Protein AF-0000000084649121 (afdb_homodimer)

Organism: NCBI:txid1178482

Secondary structure (DSSP, 8-state):
--HHHHHHHHHHHHHHHHHTGGGSTT--HHHHHHHHTT-HHHHHHHHHHHHTT--EEEEEE-TTT--EEEEE--SSS-GGG-S-BS-HHHHHH--SS--S-BHHHHHHHHT-EEPPHHHHHHHGGGS---SS-EEEE---HHHHTTTEEEEEEEETTEEEEEEEETT---TTEEE-EEEE-/--HHHHHHHHHHHHHHHHHTGGGSTT--HHHHHHHHTT-HHHHHHHHHHHHTT--EEEEEE-TTT--EEEEE--SSS-GGG-S-BS-HHHHHH--SS--S-BHHHHHHHHT-EEPPHHHHHHHGGGS---SS-EEEE---HHHHTTTEEEEEEEETTEEEEEEEETT---TTEEE-EEEE-

Foldseek 3Di:
DDPVLLVVLLVLQQVLAVVQCVLPVPDDSVVVVVVCPPVPLLSQLSSVCVVQQQSWYFRDADPVVRWTKTKRLHQAARQSFAFAFAADVLQVPDDPPGGPYHQVVVCVVSPWAFAAPVRVVSSCVSHAHAQPAKEWHDADPVQVVVQKTWIWHAYPNDIDIDIDRSNDGDSRYGTMTIDID/DDPVLLVVLLVLQQVLAVVQCVLPVPDDSVVVVVVCPPVVLLSQLSSVCVVQQQSWYFRDADPVVRWTKTKRLHQAARQSFAFAFAADVLQVPDDPPGGPYHQVVVCVVSPWAFAAPVRVVSSCVSHAHAAPAKEWHDADPVQVVVQKTWIWHAYPNDIDIDIDGSNDGDSRYGTMTIDID

Structure (mmCIF, N/CA/C/O backbone):
data_AF-0000000084649121-model_v1
#
loop_
_entity.id
_entity.type
_entity.pdbx_description
1 polymer 'DUF4256 domain-containing protein'
#
loop_
_atom_site.group_PDB
_atom_site.id
_atom_site.type_symbol
_atom_site.label_atom_id
_atom_site.label_alt_id
_atom_site.label_comp_id
_atom_site.label_asym_id
_atom_site.label_entity_id
_atom_site.label_seq_id
_atom_site.pdbx_PDB_ins_code
_atom_site.Cartn_x
_atom_site.Cartn_y
_atom_site.Cartn_z
_atom_site.occupancy
_atom_site.B_iso_or_equiv
_atom_site.auth_seq_id
_atom_site.auth_comp_id
_atom_site.auth_asym_id
_atom_site.auth_atom_id
_atom_site.pdbx_PDB_model_num
ATOM 1 N N . MET A 1 1 ? -3.715 -34.906 -19.984 1 87.06 1 MET A N 1
ATOM 2 C CA . MET A 1 1 ? -2.355 -34.656 -20.438 1 87.06 1 MET A CA 1
ATOM 3 C C . MET A 1 1 ? -1.749 -35.875 -21.094 1 87.06 1 MET A C 1
ATOM 5 O O . MET A 1 1 ? -1.878 -37 -20.562 1 87.06 1 MET A O 1
ATOM 9 N N . LYS A 1 2 ? -1.14 -35.656 -22.312 1 90.25 2 LYS A N 1
ATOM 10 C CA . LYS A 1 2 ? -0.493 -36.75 -23.016 1 90.25 2 LYS A CA 1
ATOM 11 C C . LYS A 1 2 ? 0.786 -37.188 -22.297 1 90.25 2 LYS A C 1
ATOM 13 O O . LYS A 1 2 ? 1.437 -36.375 -21.641 1 90.25 2 LYS A O 1
ATOM 18 N N . PRO A 1 3 ? 1.031 -38.438 -22.422 1 90.44 3 PRO A N 1
ATOM 19 C CA . PRO A 1 3 ? 2.242 -38.938 -21.766 1 90.44 3 PRO A CA 1
ATOM 20 C C . PRO A 1 3 ? 3.488 -38.156 -22.125 1 90.44 3 PRO A C 1
ATOM 22 O O . PRO A 1 3 ? 4.336 -37.875 -21.266 1 90.44 3 PRO A O 1
ATOM 25 N N . GLN A 1 4 ? 3.613 -37.781 -23.359 1 92.81 4 GLN A N 1
ATOM 26 C CA . GLN A 1 4 ? 4.773 -37 -23.781 1 92.81 4 GLN A CA 1
ATOM 27 C C . GLN A 1 4 ? 4.809 -35.625 -23.094 1 92.81 4 GLN A C 1
ATOM 29 O O . GLN A 1 4 ? 5.875 -35.156 -22.719 1 92.81 4 GLN A O 1
ATOM 34 N N . GLN A 1 5 ? 3.652 -35.031 -22.953 1 93.81 5 GLN A N 1
ATOM 35 C CA . GLN A 1 5 ? 3.551 -33.75 -22.266 1 93.81 5 GLN A CA 1
ATOM 36 C C . GLN A 1 5 ? 3.951 -33.875 -20.812 1 93.81 5 GLN A C 1
ATOM 38 O O . GLN A 1 5 ? 4.617 -33 -20.25 1 93.81 5 GLN A O 1
ATOM 43 N N . GLN A 1 6 ? 3.492 -34.875 -20.25 1 94.94 6 GLN A N 1
ATOM 44 C CA . GLN A 1 6 ? 3.834 -35.125 -18.844 1 94.94 6 GLN A CA 1
ATOM 45 C C . GLN A 1 6 ? 5.344 -35.281 -18.672 1 94.94 6 GLN A C 1
ATOM 47 O O . GLN A 1 6 ? 5.914 -34.719 -17.734 1 94.94 6 GLN A O 1
ATOM 52 N N . LYS A 1 7 ? 5.93 -36.094 -19.547 1 94.81 7 LYS A N 1
ATOM 53 C CA . LYS A 1 7 ? 7.379 -36.281 -19.484 1 94.81 7 LYS A CA 1
ATOM 54 C C . LYS A 1 7 ? 8.117 -34.969 -19.672 1 94.81 7 LYS A C 1
ATOM 56 O O . LYS A 1 7 ? 9.062 -34.688 -18.938 1 94.81 7 LYS A O 1
ATOM 61 N N . GLU A 1 8 ? 7.707 -34.188 -20.594 1 97 8 GLU A N 1
ATOM 62 C CA . GLU A 1 8 ? 8.328 -32.875 -20.844 1 97 8 GLU A CA 1
ATOM 63 C C . GLU A 1 8 ? 8.156 -31.938 -19.656 1 97 8 GLU A C 1
ATOM 65 O O . GLU A 1 8 ? 9.07 -31.203 -19.297 1 97 8 GLU A O 1
ATOM 70 N N . LEU A 1 9 ? 6.945 -31.953 -19.094 1 97.75 9 LEU A N 1
ATOM 71 C CA . LEU A 1 9 ? 6.68 -31.141 -17.906 1 97.75 9 LEU A CA 1
ATOM 72 C C . LEU A 1 9 ? 7.617 -31.516 -16.766 1 97.75 9 LEU A C 1
ATOM 74 O O . LEU A 1 9 ? 8.234 -30.656 -16.156 1 97.75 9 LEU A O 1
ATOM 78 N N . LEU A 1 10 ? 7.703 -32.812 -16.469 1 97.69 10 LEU A N 1
ATOM 79 C CA . LEU A 1 10 ? 8.539 -33.281 -15.367 1 97.69 10 LEU A CA 1
ATOM 80 C C . LEU A 1 10 ? 10 -32.906 -15.594 1 97.69 10 LEU A C 1
ATOM 82 O O . LEU A 1 10 ? 10.703 -32.531 -14.656 1 97.69 10 LEU A O 1
ATOM 86 N N . GLN A 1 11 ? 10.445 -32.969 -16.844 1 98.06 11 GLN A N 1
ATOM 87 C CA . GLN A 1 11 ? 11.812 -32.562 -17.172 1 98.06 11 GLN A CA 1
ATOM 88 C C . GLN A 1 11 ? 12.023 -31.078 -16.906 1 98.06 11 GLN A C 1
ATOM 90 O O . GLN A 1 11 ? 13.031 -30.688 -16.328 1 98.06 11 GLN A O 1
ATOM 95 N N . THR A 1 12 ? 11.055 -30.312 -17.344 1 98.5 12 THR A N 1
ATOM 96 C CA . THR A 1 12 ? 11.125 -28.859 -17.125 1 98.5 12 THR A CA 1
ATOM 97 C C . THR A 1 12 ? 11.156 -28.547 -15.641 1 98.5 12 THR A C 1
ATOM 99 O O . THR A 1 12 ? 11.969 -27.734 -15.195 1 98.5 12 THR A O 1
ATOM 102 N N . LEU A 1 13 ? 10.258 -29.188 -14.883 1 98.62 13 LEU A N 1
ATOM 103 C CA . LEU A 1 13 ? 10.203 -28.953 -13.445 1 98.62 13 LEU A CA 1
ATOM 104 C C . LEU A 1 13 ? 11.508 -29.375 -12.773 1 98.62 13 LEU A C 1
ATOM 106 O O . LEU A 1 13 ? 12 -28.672 -11.891 1 98.62 13 LEU A O 1
ATOM 110 N N . GLN A 1 14 ? 12.047 -30.469 -13.219 1 98.69 14 GLN A N 1
ATOM 111 C CA . GLN A 1 14 ? 13.305 -30.953 -12.656 1 98.69 14 GLN A CA 1
ATOM 112 C C . GLN A 1 14 ? 14.445 -29.984 -12.93 1 98.69 14 GLN A C 1
ATOM 114 O O . GLN A 1 14 ? 15.219 -29.656 -12.023 1 98.69 14 GLN A O 1
ATOM 119 N N . GLU A 1 15 ? 14.578 -29.547 -14.148 1 98.69 15 GLU A N 1
ATOM 120 C CA . GLU A 1 15 ? 15.641 -28.609 -14.5 1 98.69 15 GLU A CA 1
ATOM 121 C C . GLU A 1 15 ? 15.531 -27.312 -13.688 1 98.69 15 GLU A C 1
ATOM 123 O O . GLU A 1 15 ? 16.547 -26.797 -13.203 1 98.69 15 GLU A O 1
ATOM 128 N N . ARG A 1 16 ? 14.336 -26.828 -13.562 1 98.75 16 ARG A N 1
ATOM 129 C CA . ARG A 1 16 ? 14.109 -25.625 -12.781 1 98.75 16 ARG A CA 1
ATOM 130 C C . ARG A 1 16 ? 14.43 -25.859 -11.305 1 98.75 16 ARG A C 1
ATOM 132 O O . ARG A 1 16 ? 15.094 -25.031 -10.672 1 98.75 16 ARG A O 1
ATOM 139 N N . PHE A 1 17 ? 14 -26.969 -10.773 1 98.62 17 PHE A N 1
ATOM 140 C CA . PHE A 1 17 ? 14.273 -27.359 -9.398 1 98.62 17 PHE A CA 1
ATOM 141 C C . PHE A 1 17 ? 15.773 -27.391 -9.125 1 98.62 17 PHE A C 1
ATOM 143 O O . PHE A 1 17 ? 16.25 -26.797 -8.156 1 98.62 17 PHE A O 1
ATOM 150 N N . GLU A 1 18 ? 16.453 -27.984 -10.023 1 98.31 18 GLU A N 1
ATOM 151 C CA . GLU A 1 18 ? 17.891 -28.172 -9.836 1 98.31 18 GLU A CA 1
ATOM 152 C C . GLU A 1 18 ? 18.656 -26.875 -10.055 1 98.31 18 GLU A C 1
ATOM 154 O O . GLU A 1 18 ? 19.75 -26.688 -9.5 1 98.31 18 GLU A O 1
ATOM 159 N N . SER A 1 19 ? 18.125 -25.938 -10.797 1 98 19 SER A N 1
ATOM 160 C CA . SER A 1 19 ? 18.781 -24.672 -11.07 1 98 19 SER A CA 1
ATOM 161 C C . SER A 1 19 ? 18.5 -23.656 -9.961 1 98 19 SER A C 1
ATOM 163 O O . SER A 1 19 ? 19.094 -22.578 -9.938 1 98 19 SER A O 1
ATOM 165 N N . ASN A 1 20 ? 17.547 -23.984 -9.07 1 98.06 20 ASN A N 1
ATOM 166 C CA . ASN A 1 20 ? 17.141 -23.047 -8.031 1 98.06 20 ASN A CA 1
ATOM 167 C C . ASN A 1 20 ? 17.172 -23.688 -6.648 1 98.06 20 ASN A C 1
ATOM 169 O O . ASN A 1 20 ? 16.203 -23.562 -5.883 1 98.06 20 ASN A O 1
ATOM 173 N N . MET A 1 21 ? 18.312 -24.359 -6.363 1 97.38 21 MET A N 1
ATOM 174 C CA . MET A 1 21 ? 18.422 -25.109 -5.113 1 97.38 21 MET A CA 1
ATOM 175 C C . MET A 1 21 ? 18.406 -24.172 -3.912 1 97.38 21 MET A C 1
ATOM 177 O O . MET A 1 21 ? 18.172 -24.609 -2.781 1 97.38 21 MET A O 1
ATOM 181 N N . ASN A 1 22 ? 18.594 -22.938 -4.078 1 96.38 22 ASN A N 1
ATOM 182 C CA . ASN A 1 22 ? 18.5 -21.953 -3 1 96.38 22 ASN A CA 1
ATOM 183 C C . ASN A 1 22 ? 17.094 -21.906 -2.408 1 96.38 22 ASN A C 1
ATOM 185 O O . ASN A 1 22 ? 16.922 -21.562 -1.238 1 96.38 22 ASN A O 1
ATOM 189 N N . ARG A 1 23 ? 16.047 -22.25 -3.168 1 96.75 23 ARG A N 1
ATOM 190 C CA . ARG A 1 23 ? 14.656 -22.234 -2.709 1 96.75 23 ARG A CA 1
ATOM 191 C C . ARG A 1 23 ? 14.375 -23.438 -1.811 1 96.75 23 ARG A C 1
ATOM 193 O O . ARG A 1 23 ? 13.492 -23.391 -0.952 1 96.75 23 ARG A O 1
ATOM 200 N N . HIS A 1 24 ? 15.125 -24.562 -2.033 1 96.19 24 HIS A N 1
ATOM 201 C CA . HIS A 1 24 ? 14.883 -25.844 -1.374 1 96.19 24 HIS A CA 1
ATOM 202 C C . HIS A 1 24 ? 16.188 -26.609 -1.186 1 96.19 24 HIS A C 1
ATOM 204 O O . HIS A 1 24 ? 16.328 -27.734 -1.695 1 96.19 24 HIS A O 1
ATOM 210 N N . PRO A 1 25 ? 17.062 -26.125 -0.347 1 94.56 25 PRO A N 1
ATOM 211 C CA . PRO A 1 25 ? 18.438 -26.656 -0.276 1 94.56 25 PRO A CA 1
ATOM 212 C C . PRO A 1 25 ? 18.484 -28.094 0.213 1 94.56 25 PRO A C 1
ATOM 214 O O . PRO A 1 25 ? 19.406 -28.844 -0.143 1 94.56 25 PRO A O 1
ATOM 217 N N . ASP A 1 26 ? 17.531 -28.562 0.972 1 93.81 26 ASP A N 1
ATOM 218 C CA . ASP A 1 26 ? 17.641 -29.891 1.576 1 93.81 26 ASP A CA 1
ATOM 219 C C . ASP A 1 26 ? 16.656 -30.859 0.939 1 93.81 26 ASP A C 1
ATOM 221 O O . ASP A 1 26 ? 16.406 -31.938 1.481 1 93.81 26 ASP A O 1
ATOM 225 N N . MET A 1 27 ? 16.188 -30.484 -0.245 1 96.06 27 MET A N 1
ATOM 226 C CA . MET A 1 27 ? 15.18 -31.328 -0.883 1 96.06 27 MET A CA 1
ATOM 227 C C . MET A 1 27 ? 15.766 -32.031 -2.104 1 96.06 27 MET A C 1
ATOM 229 O O . MET A 1 27 ? 16.734 -31.547 -2.705 1 96.06 27 MET A O 1
ATOM 233 N N . SER A 1 28 ? 15.211 -33.156 -2.391 1 96.62 28 SER A N 1
ATOM 234 C CA . SER A 1 28 ? 15.633 -33.875 -3.578 1 96.62 28 SER A CA 1
ATOM 235 C C . SER A 1 28 ? 14.508 -33.969 -4.609 1 96.62 28 SER A C 1
ATOM 237 O O . SER A 1 28 ? 13.344 -34.125 -4.254 1 96.62 28 SER A O 1
ATOM 239 N N . TRP A 1 29 ? 14.922 -33.812 -5.805 1 97.94 29 TRP A N 1
ATOM 240 C CA . TRP A 1 29 ? 13.938 -33.906 -6.879 1 97.94 29 TRP A CA 1
ATOM 241 C C . TRP A 1 29 ? 13.266 -35.281 -6.902 1 97.94 29 TRP A C 1
ATOM 243 O O . TRP A 1 29 ? 12.078 -35.375 -7.195 1 97.94 29 TRP A O 1
ATOM 253 N N . GLU A 1 30 ? 14.008 -36.281 -6.617 1 97.69 30 GLU A N 1
ATOM 254 C CA . GLU A 1 30 ? 13.453 -37.625 -6.621 1 97.69 30 GLU A CA 1
ATOM 255 C C . GLU A 1 30 ? 12.25 -37.75 -5.691 1 97.69 30 GLU A C 1
ATOM 257 O O . GLU A 1 30 ? 11.25 -38.375 -6.027 1 97.69 30 GLU A O 1
ATOM 262 N N . ASP A 1 31 ? 12.336 -37.156 -4.531 1 96.56 31 ASP A N 1
ATOM 263 C CA . ASP A 1 31 ? 11.242 -37.156 -3.57 1 96.56 31 ASP A CA 1
ATOM 264 C C . ASP A 1 31 ? 10.047 -36.375 -4.09 1 96.56 31 ASP A C 1
ATOM 266 O O . ASP A 1 31 ? 8.898 -36.781 -3.943 1 96.56 31 ASP A O 1
ATOM 270 N N . VAL A 1 32 ? 10.344 -35.219 -4.715 1 97.75 32 VAL A N 1
ATOM 271 C CA . VAL A 1 32 ? 9.297 -34.375 -5.273 1 97.75 32 VAL A CA 1
ATOM 272 C C . VAL A 1 32 ? 8.578 -35.125 -6.395 1 97.75 32 VAL A C 1
ATOM 274 O O . VAL A 1 32 ? 7.344 -35.188 -6.426 1 97.75 32 VAL A O 1
ATOM 277 N N . GLN A 1 33 ? 9.344 -35.719 -7.277 1 97.31 33 GLN A N 1
ATOM 278 C CA . GLN A 1 33 ? 8.773 -36.438 -8.406 1 97.31 33 GLN A CA 1
ATOM 279 C C . GLN A 1 33 ? 7.93 -37.625 -7.926 1 97.31 33 GLN A C 1
ATOM 281 O O . GLN A 1 33 ? 6.852 -37.875 -8.469 1 97.31 33 GLN A O 1
ATOM 286 N N . SER A 1 34 ? 8.438 -38.344 -6.945 1 95.75 34 SER A N 1
ATOM 287 C CA . SER A 1 34 ? 7.695 -39.469 -6.398 1 95.75 34 SER A CA 1
ATOM 288 C C . SER A 1 34 ? 6.324 -39.062 -5.891 1 95.75 34 SER A C 1
ATOM 290 O O . SER A 1 34 ? 5.34 -39.781 -6.051 1 95.75 34 SER A O 1
ATOM 292 N N . ARG A 1 35 ? 6.293 -37.875 -5.289 1 94.62 35 ARG A N 1
ATOM 293 C CA . ARG A 1 35 ? 5.035 -37.344 -4.762 1 94.62 35 ARG A CA 1
ATOM 294 C C . ARG A 1 35 ? 4.094 -36.938 -5.891 1 94.62 35 ARG A C 1
ATOM 296 O O . ARG A 1 35 ? 2.873 -37 -5.742 1 94.62 35 ARG A O 1
ATOM 303 N N . LEU A 1 36 ? 4.664 -36.562 -7.039 1 96 36 LEU A N 1
ATOM 304 C CA . LEU A 1 36 ? 3.875 -36.125 -8.18 1 96 36 LEU A CA 1
ATOM 305 C C . LEU A 1 36 ? 3.318 -37.312 -8.969 1 96 36 LEU A C 1
ATOM 307 O O . LEU A 1 36 ? 2.275 -37.188 -9.609 1 96 36 LEU A O 1
ATOM 311 N N . GLU A 1 37 ? 4.074 -38.344 -8.883 1 89.31 37 GLU A N 1
ATOM 312 C CA . GLU A 1 37 ? 3.693 -39.5 -9.664 1 89.31 37 GLU A CA 1
ATOM 313 C C . GLU A 1 37 ? 2.299 -40 -9.289 1 89.31 37 GLU A C 1
ATOM 315 O O . GLU A 1 37 ? 1.999 -40.156 -8.102 1 89.31 37 GLU A O 1
ATOM 320 N N . GLY A 1 38 ? 1.46 -40.156 -10.242 1 88.5 38 GLY A N 1
ATOM 321 C CA . GLY A 1 38 ? 0.119 -40.688 -10.031 1 88.5 38 GLY A CA 1
ATOM 322 C C . GLY A 1 38 ? -0.885 -39.594 -9.648 1 88.5 38 GLY A C 1
ATOM 323 O O . GLY A 1 38 ? -2.084 -39.875 -9.562 1 88.5 38 GLY A O 1
ATOM 324 N N . LYS A 1 39 ? -0.451 -38.438 -9.398 1 94.81 39 LYS A N 1
ATOM 325 C CA . LYS A 1 39 ? -1.354 -37.344 -9.078 1 94.81 39 LYS A CA 1
ATOM 326 C C . LYS A 1 39 ? -1.714 -36.531 -10.32 1 94.81 39 LYS A C 1
ATOM 328 O O . LYS A 1 39 ? -1.246 -35.406 -10.492 1 94.81 39 LYS A O 1
ATOM 333 N N . THR A 1 40 ? -2.568 -37.062 -11.023 1 95 40 THR A N 1
ATOM 334 C CA . THR A 1 40 ? -2.908 -36.562 -12.344 1 95 40 THR A CA 1
ATOM 335 C C . THR A 1 40 ? -3.4 -35.125 -12.25 1 95 40 THR A C 1
ATOM 337 O O . THR A 1 40 ? -3.014 -34.25 -13.055 1 95 40 THR A O 1
ATOM 340 N N . ALA A 1 41 ? -4.262 -34.844 -11.273 1 96.81 41 ALA A N 1
ATOM 341 C CA . ALA A 1 41 ? -4.812 -33.5 -11.117 1 96.81 41 ALA A CA 1
ATOM 342 C C . ALA A 1 41 ? -3.717 -32.5 -10.797 1 96.81 41 ALA A C 1
ATOM 344 O O . ALA A 1 41 ? -3.742 -31.375 -11.297 1 96.81 41 ALA A O 1
ATOM 345 N N . LYS A 1 42 ? -2.787 -32.906 -10 1 97.94 42 LYS A N 1
ATOM 346 C CA . LYS A 1 42 ? -1.673 -32.031 -9.641 1 97.94 42 LYS A CA 1
ATOM 347 C C . LYS A 1 42 ? -0.763 -31.781 -10.836 1 97.94 42 LYS A C 1
ATOM 349 O O . LYS A 1 42 ? -0.297 -30.656 -11.047 1 97.94 42 LYS A O 1
ATOM 354 N N . LEU A 1 43 ? -0.532 -32.781 -11.586 1 97.94 43 LEU A N 1
ATOM 355 C CA . LEU A 1 43 ? 0.293 -32.656 -12.781 1 97.94 43 LEU A CA 1
ATOM 356 C C . LEU A 1 43 ? -0.376 -31.734 -13.797 1 97.94 43 LEU A C 1
ATOM 358 O O . LEU A 1 43 ? 0.292 -30.922 -14.43 1 97.94 43 LEU A O 1
ATOM 362 N N . LYS A 1 44 ? -1.636 -31.875 -13.859 1 97.94 44 LYS A N 1
ATOM 363 C CA . LYS A 1 44 ? -2.379 -31 -14.758 1 97.94 44 LYS A CA 1
ATOM 364 C C . LYS A 1 44 ? -2.27 -29.531 -14.32 1 97.94 44 LYS A C 1
ATOM 366 O O . LYS A 1 44 ? -2.098 -28.641 -15.148 1 97.94 44 LYS A O 1
ATOM 371 N N . ALA A 1 45 ? -2.377 -29.281 -13.07 1 98.62 45 ALA A N 1
ATOM 372 C CA . ALA A 1 45 ? -2.244 -27.938 -12.531 1 98.62 45 ALA A CA 1
ATOM 373 C C . ALA A 1 45 ? -0.857 -27.359 -12.812 1 98.62 45 ALA A C 1
ATOM 375 O O . ALA A 1 45 ? -0.728 -26.234 -13.273 1 98.62 45 ALA A O 1
ATOM 376 N N . LEU A 1 46 ? 0.096 -28.188 -12.578 1 98.81 46 LEU A N 1
ATOM 377 C CA . LEU A 1 46 ? 1.465 -27.75 -12.828 1 98.81 46 LEU A CA 1
ATOM 378 C C . LEU A 1 46 ? 1.681 -27.453 -14.312 1 98.81 46 LEU A C 1
ATOM 380 O O . LEU A 1 46 ? 2.404 -26.516 -14.664 1 98.81 46 LEU A O 1
ATOM 384 N N . TYR A 1 47 ? 1.09 -28.266 -15.117 1 98.38 47 TYR A N 1
ATOM 385 C CA . TYR A 1 47 ? 1.176 -28.047 -16.547 1 98.38 47 TYR A CA 1
ATOM 386 C C . TYR A 1 47 ? 0.579 -26.688 -16.922 1 98.38 47 TYR A C 1
ATOM 388 O O . TYR A 1 47 ? 1.177 -25.922 -17.688 1 98.38 47 TYR A O 1
ATOM 396 N N . GLU A 1 48 ? -0.555 -26.359 -16.375 1 98.5 48 GLU A N 1
ATOM 397 C CA . GLU A 1 48 ? -1.217 -25.094 -16.672 1 98.5 48 GLU A CA 1
ATOM 398 C C . GLU A 1 48 ? -0.427 -23.922 -16.109 1 98.5 48 GLU A C 1
ATOM 400 O O . GLU A 1 48 ? -0.362 -22.859 -16.719 1 98.5 48 GLU A O 1
ATOM 405 N N . MET A 1 49 ? 0.137 -24.094 -14.93 1 98.88 49 MET A N 1
ATOM 406 C CA . MET A 1 49 ? 0.999 -23.047 -14.367 1 98.88 49 MET A CA 1
ATOM 407 C C . MET A 1 49 ? 2.156 -22.734 -15.312 1 98.88 49 MET A C 1
ATOM 409 O O . MET A 1 49 ? 2.469 -21.578 -15.555 1 98.88 49 MET A O 1
ATOM 413 N N . GLU A 1 50 ? 2.73 -23.812 -15.859 1 98.69 50 GLU A N 1
ATOM 414 C CA . GLU A 1 50 ? 3.832 -23.656 -16.797 1 98.69 50 GLU A CA 1
ATOM 415 C C . GLU A 1 50 ? 3.359 -23 -18.094 1 98.69 50 GLU A C 1
ATOM 417 O O . GLU A 1 50 ? 3.99 -22.062 -18.594 1 98.69 50 GLU A O 1
ATOM 422 N N . ARG A 1 51 ? 2.295 -23.453 -18.578 1 97.81 51 ARG A N 1
ATOM 423 C CA . ARG A 1 51 ? 1.762 -22.984 -19.859 1 97.81 51 ARG A CA 1
ATOM 424 C C . ARG A 1 51 ? 1.408 -21.516 -19.797 1 97.81 51 ARG A C 1
ATOM 426 O O . ARG A 1 51 ? 1.532 -20.797 -20.797 1 97.81 51 ARG A O 1
ATOM 433 N N . THR A 1 52 ? 1.019 -21 -18.609 1 98.56 52 THR A N 1
ATOM 434 C CA . THR A 1 52 ? 0.587 -19.609 -18.469 1 98.56 52 THR A CA 1
ATOM 435 C C . THR A 1 52 ? 1.725 -18.75 -17.938 1 98.56 52 THR A C 1
ATOM 437 O O . THR A 1 52 ? 1.491 -17.641 -17.438 1 98.56 52 THR A O 1
ATOM 440 N N . ASP A 1 53 ? 2.867 -19.266 -17.922 1 98.75 53 ASP A N 1
ATOM 441 C CA . ASP A 1 53 ? 4.109 -18.547 -17.688 1 98.75 53 ASP A CA 1
ATOM 442 C C . ASP A 1 53 ? 4.316 -18.297 -16.188 1 98.75 53 ASP A C 1
ATOM 444 O O . ASP A 1 53 ? 4.902 -17.281 -15.805 1 98.75 53 ASP A O 1
ATOM 448 N N . GLY A 1 54 ? 3.811 -19.219 -15.375 1 98.88 54 GLY A N 1
ATOM 449 C CA . GLY A 1 54 ? 4.02 -19.094 -13.945 1 98.88 54 GLY A CA 1
ATOM 450 C C . GLY A 1 54 ? 5.375 -19.594 -13.484 1 98.88 54 GLY A C 1
ATOM 451 O O . GLY A 1 54 ? 5.883 -19.172 -12.445 1 98.88 54 GLY A O 1
ATOM 452 N N . GLU A 1 55 ? 5.918 -20.516 -14.25 1 98.88 55 GLU A N 1
ATOM 453 C CA . GLU A 1 55 ? 7.195 -21.141 -13.914 1 98.88 55 GLU A CA 1
ATOM 454 C C . GLU A 1 55 ? 7.172 -21.703 -12.5 1 98.88 55 GLU A C 1
AT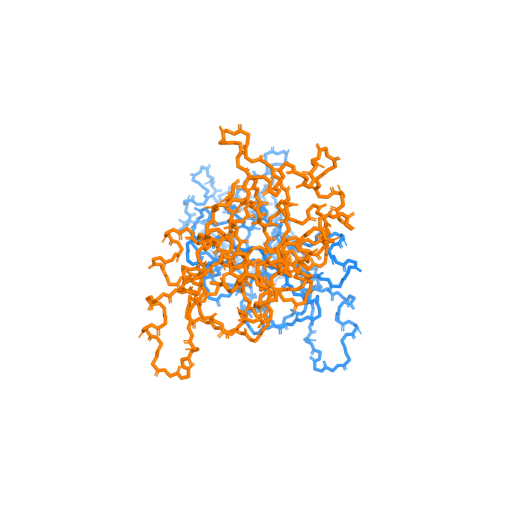OM 456 O O . GLU A 1 55 ? 7.988 -21.328 -11.656 1 98.88 55 GLU A O 1
ATOM 461 N N . PRO A 1 56 ? 6.277 -22.641 -12.266 1 98.88 56 PRO A N 1
ATOM 462 C CA . PRO A 1 56 ? 6.145 -23.156 -10.898 1 98.88 56 PRO A CA 1
ATOM 463 C C . PRO A 1 56 ? 7.395 -23.875 -10.414 1 98.88 56 PRO A C 1
ATOM 465 O O . PRO A 1 56 ? 8.039 -24.594 -11.188 1 98.88 56 PRO A O 1
ATOM 468 N N . ASP A 1 57 ? 7.754 -23.688 -9.188 1 98.81 57 ASP A N 1
ATOM 469 C CA . ASP A 1 57 ? 8.875 -24.344 -8.523 1 98.81 57 ASP A CA 1
ATOM 470 C C . ASP A 1 57 ? 8.555 -24.609 -7.047 1 98.81 57 ASP A C 1
ATOM 472 O O . ASP A 1 57 ? 7.645 -23.984 -6.488 1 98.81 57 ASP A O 1
ATOM 476 N N . VAL A 1 58 ? 9.289 -25.562 -6.508 1 98.5 58 VAL A N 1
ATOM 477 C CA . VAL A 1 58 ? 9.133 -25.859 -5.09 1 98.5 58 VAL A CA 1
ATOM 478 C C . VAL A 1 58 ? 9.82 -24.797 -4.25 1 98.5 58 VAL A C 1
ATOM 480 O O . VAL A 1 58 ? 10.984 -24.453 -4.484 1 98.5 58 VAL A O 1
ATOM 483 N N . VAL A 1 59 ? 9.023 -24.219 -3.266 1 97.62 59 VAL A N 1
ATOM 484 C CA . VAL A 1 59 ? 9.633 -23.172 -2.453 1 97.62 59 VAL A CA 1
ATOM 485 C C . VAL A 1 59 ? 9.617 -23.594 -0.982 1 97.62 59 VAL A C 1
ATOM 487 O O . VAL A 1 59 ? 10.102 -22.844 -0.12 1 97.62 59 VAL A O 1
ATOM 490 N N . GLY A 1 60 ? 9.023 -24.672 -0.735 1 94.81 60 GLY A N 1
ATOM 491 C CA . GLY A 1 60 ? 8.977 -25.109 0.65 1 94.81 60 GLY A CA 1
ATOM 492 C C . GLY A 1 60 ? 8.18 -26.391 0.847 1 94.81 60 GLY A C 1
ATOM 493 O O . GLY A 1 60 ? 7.77 -27.031 -0.125 1 94.81 60 GLY A O 1
ATOM 494 N N . LEU A 1 61 ? 8.18 -26.812 2.104 1 94.44 61 LEU A N 1
ATOM 495 C CA . LEU A 1 61 ? 7.434 -27.984 2.551 1 94.44 61 LEU A CA 1
ATOM 496 C C . LEU A 1 61 ? 6.512 -27.625 3.713 1 94.44 61 LEU A C 1
ATOM 498 O O . LEU A 1 61 ? 6.941 -27 4.68 1 94.44 61 LEU A O 1
ATOM 502 N N . ASP A 1 62 ? 5.242 -27.891 3.473 1 92.31 62 ASP A N 1
ATOM 503 C CA . ASP A 1 62 ? 4.332 -27.766 4.609 1 92.31 62 ASP A CA 1
ATOM 504 C C . ASP A 1 62 ? 4.648 -28.812 5.68 1 92.31 62 ASP A C 1
ATOM 506 O O . ASP A 1 62 ? 4.453 -30.016 5.465 1 92.31 62 ASP A O 1
ATOM 510 N N . GLN A 1 63 ? 5.086 -28.375 6.781 1 88.62 63 GLN A N 1
ATOM 511 C CA . GLN A 1 63 ? 5.574 -29.281 7.816 1 88.62 63 GLN A CA 1
ATOM 512 C C . GLN A 1 63 ? 4.438 -30.109 8.406 1 88.62 63 GLN A C 1
ATOM 514 O O . GLN A 1 63 ? 4.652 -31.234 8.875 1 88.62 63 GLN A O 1
ATOM 519 N N . LYS A 1 64 ? 3.316 -29.531 8.406 1 90.31 64 LYS A N 1
ATOM 520 C CA . LYS A 1 64 ? 2.178 -30.234 9.008 1 90.31 64 LYS A CA 1
ATOM 521 C C . LYS A 1 64 ? 1.691 -31.359 8.109 1 90.31 64 LYS A C 1
ATOM 523 O O . LYS A 1 64 ? 1.48 -32.5 8.578 1 90.31 64 LYS A O 1
ATOM 528 N N . SER A 1 65 ? 1.61 -31.125 6.781 1 90.69 65 SER A N 1
ATOM 529 C CA . SER A 1 65 ? 1.017 -32.094 5.852 1 90.69 65 SER A CA 1
ATOM 530 C C . SER A 1 65 ? 2.09 -32.875 5.098 1 90.69 65 SER A C 1
ATOM 532 O O . SER A 1 65 ? 1.807 -33.906 4.5 1 90.69 65 SER A O 1
ATOM 534 N N . GLY A 1 66 ? 3.262 -32.344 5.125 1 91.31 66 GLY A N 1
ATOM 535 C CA . GLY A 1 66 ? 4.332 -32.969 4.359 1 91.31 66 GLY A CA 1
ATOM 536 C C . GLY A 1 66 ? 4.23 -32.688 2.869 1 91.31 66 GLY A C 1
ATOM 537 O O . GLY A 1 66 ? 4.934 -33.312 2.07 1 91.31 66 GLY A O 1
ATOM 538 N N . GLU A 1 67 ? 3.369 -31.781 2.508 1 95.38 67 GLU A N 1
ATOM 539 C CA . GLU A 1 67 ? 3.189 -31.484 1.092 1 95.38 67 GLU A CA 1
ATOM 540 C C . GLU A 1 67 ? 4.199 -30.438 0.618 1 95.38 67 GLU A C 1
ATOM 542 O O . GLU A 1 67 ? 4.523 -29.5 1.351 1 95.38 67 GLU A O 1
ATOM 547 N N . TYR A 1 68 ? 4.648 -30.656 -0.61 1 97.75 68 TYR A N 1
ATOM 548 C CA . TYR A 1 68 ? 5.496 -29.641 -1.244 1 97.75 68 TYR A CA 1
ATOM 549 C C . TYR A 1 68 ? 4.68 -28.453 -1.704 1 97.75 68 TYR A C 1
ATOM 551 O O . TYR A 1 68 ? 3.564 -28.609 -2.209 1 97.75 68 TYR A O 1
ATOM 559 N N . LEU A 1 69 ? 5.266 -27.297 -1.532 1 98.12 69 LEU A N 1
ATOM 560 C CA . LEU A 1 69 ? 4.617 -26.062 -1.977 1 98.12 69 LEU A CA 1
ATOM 561 C C . LEU A 1 69 ? 5.195 -25.594 -3.309 1 98.12 69 LEU A C 1
ATOM 563 O O . LEU A 1 69 ? 6.324 -25.109 -3.359 1 98.12 69 LEU A O 1
ATOM 567 N N . PHE A 1 70 ? 4.402 -25.844 -4.391 1 98.81 70 PHE A N 1
ATOM 568 C CA . PHE A 1 70 ? 4.742 -25.25 -5.68 1 98.81 70 PHE A CA 1
ATOM 569 C C . PHE A 1 70 ? 4.145 -23.859 -5.805 1 98.81 70 PHE A C 1
ATOM 571 O O . PHE A 1 70 ? 2.943 -23.672 -5.594 1 98.81 70 PHE A O 1
ATOM 578 N N . VAL A 1 71 ? 4.984 -22.859 -6.113 1 98.88 71 VAL A N 1
ATOM 579 C CA . VAL A 1 71 ? 4.527 -21.484 -6.297 1 98.88 71 VAL A CA 1
ATOM 580 C C . VAL A 1 71 ? 5.031 -20.953 -7.633 1 98.88 71 VAL A C 1
ATOM 582 O O . VAL A 1 71 ? 6.086 -21.359 -8.117 1 98.88 71 VAL A O 1
ATOM 585 N N . ASP A 1 72 ? 4.199 -20.125 -8.281 1 98.94 72 ASP A N 1
ATOM 586 C CA . ASP A 1 72 ? 4.703 -19.422 -9.453 1 98.94 72 ASP A CA 1
ATOM 587 C C . ASP A 1 72 ? 5.953 -18.609 -9.109 1 98.94 72 ASP A C 1
ATOM 589 O O . ASP A 1 72 ? 5.918 -17.75 -8.234 1 98.94 72 ASP A O 1
ATOM 593 N N . CYS A 1 73 ? 7.031 -18.906 -9.852 1 98.81 73 CYS A N 1
ATOM 594 C CA . CYS A 1 73 ? 8.289 -18.25 -9.539 1 98.81 73 CYS A CA 1
ATOM 595 C C . CYS A 1 73 ? 8.812 -17.469 -10.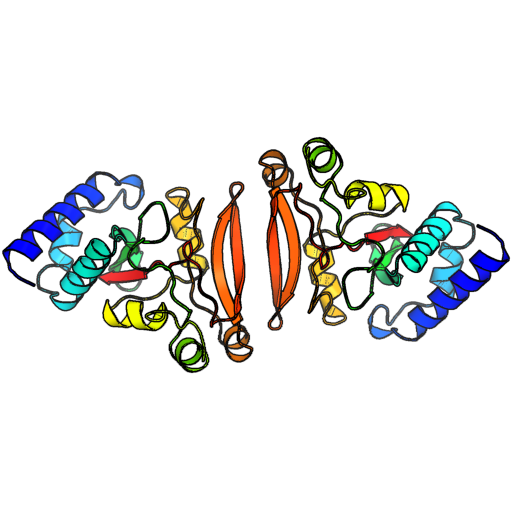742 1 98.81 73 CYS A C 1
ATOM 597 O O . CYS A 1 73 ? 10.023 -17.281 -10.891 1 98.81 73 CYS A O 1
ATOM 599 N N . SER A 1 74 ? 7.906 -17.109 -11.648 1 98.75 74 SER A N 1
ATOM 600 C CA . SER A 1 74 ? 8.32 -16.203 -12.727 1 98.75 74 SER A CA 1
ATOM 601 C C . SER A 1 74 ? 8.758 -14.859 -12.18 1 98.75 74 SER A C 1
ATOM 603 O O . SER A 1 74 ? 8.227 -14.375 -11.18 1 98.75 74 SER A O 1
ATOM 605 N N . LYS A 1 75 ? 9.719 -14.25 -12.789 1 98.56 75 LYS A N 1
ATOM 606 C CA . LYS A 1 75 ? 10.289 -12.984 -12.328 1 98.56 75 LYS A CA 1
ATOM 607 C C . LYS A 1 75 ? 9.203 -11.914 -12.203 1 98.56 75 LYS A C 1
ATOM 609 O O . LYS A 1 75 ? 9.141 -11.211 -11.195 1 98.56 75 LYS A O 1
ATOM 614 N N . GLU A 1 76 ? 8.398 -11.727 -13.219 1 98.88 76 GLU A N 1
ATOM 615 C CA . GLU A 1 76 ? 7.23 -10.852 -13.219 1 98.88 76 GLU A CA 1
ATOM 616 C C . GLU A 1 76 ? 5.938 -11.664 -13.18 1 98.88 76 GLU A C 1
ATOM 618 O O . GLU A 1 76 ? 5.938 -12.859 -13.469 1 98.88 76 GLU A O 1
ATOM 623 N N . SER A 1 77 ? 4.863 -11.031 -12.703 1 98.81 77 SER A N 1
ATOM 624 C CA . SER A 1 77 ? 3.576 -11.719 -12.68 1 98.81 77 SER A CA 1
ATOM 625 C C . SER A 1 77 ? 3.338 -12.492 -13.969 1 98.81 77 SER A C 1
ATOM 627 O O . SER A 1 77 ? 3.65 -12.008 -15.055 1 98.81 77 SER A O 1
ATOM 629 N N . PRO A 1 78 ? 2.85 -13.75 -13.867 1 98.88 78 PRO A N 1
ATOM 630 C CA . PRO A 1 78 ? 2.717 -14.602 -15.047 1 98.88 78 PRO A CA 1
ATOM 631 C C . PRO A 1 78 ? 1.974 -13.914 -16.188 1 98.88 78 PRO A C 1
ATOM 633 O O . PRO A 1 78 ? 0.83 -13.484 -16.016 1 98.88 78 PRO A O 1
ATOM 636 N N . THR A 1 79 ? 2.562 -13.875 -17.375 1 98.44 79 THR A N 1
ATOM 637 C CA . THR A 1 79 ? 2.057 -13.117 -18.516 1 98.44 79 THR A CA 1
ATOM 638 C C . THR A 1 79 ? 0.732 -13.695 -19 1 98.44 79 THR A C 1
ATOM 640 O O . THR A 1 79 ? -0.146 -12.953 -19.453 1 98.44 79 THR A O 1
ATOM 643 N N . GLY A 1 80 ? 0.599 -14.969 -18.891 1 98.12 80 GLY A N 1
ATOM 644 C CA . GLY A 1 80 ? -0.606 -15.617 -19.375 1 98.12 80 GLY A CA 1
ATOM 645 C C . GLY A 1 80 ? -1.808 -15.398 -18.469 1 98.12 80 GLY A C 1
ATOM 646 O O . GLY A 1 80 ? -2.893 -15.922 -18.734 1 98.12 80 GLY A O 1
ATOM 647 N N . ARG A 1 81 ? -1.596 -14.602 -17.406 1 98.44 81 ARG A N 1
ATOM 648 C CA . ARG A 1 81 ? -2.645 -14.398 -16.406 1 98.44 81 ARG A CA 1
ATOM 649 C C . ARG A 1 81 ? -2.809 -12.922 -16.078 1 98.44 81 ARG A C 1
ATOM 651 O O . ARG A 1 81 ? -3.1 -12.57 -14.93 1 98.44 81 ARG A O 1
ATOM 658 N N . ARG A 1 82 ? -2.525 -12.094 -16.984 1 98.75 82 ARG A N 1
ATOM 659 C CA . ARG A 1 82 ? -2.625 -10.656 -16.75 1 98.75 82 ARG A CA 1
ATOM 660 C C . ARG A 1 82 ? -3.932 -10.102 -17.297 1 98.75 82 ARG A C 1
ATOM 662 O O . ARG A 1 82 ? -4.715 -10.828 -17.906 1 98.75 82 ARG A O 1
ATOM 669 N N . SER A 1 83 ? -4.262 -8.844 -16.969 1 98.69 83 SER A N 1
ATOM 670 C CA . SER A 1 83 ? -5.449 -8.133 -17.438 1 98.69 83 SER A CA 1
ATOM 671 C C . SER A 1 83 ? -6.727 -8.828 -16.984 1 98.69 83 SER A C 1
ATOM 673 O O . SER A 1 83 ? -7.684 -8.953 -17.75 1 98.69 83 SER A O 1
ATOM 675 N N . LEU A 1 84 ? -6.688 -9.289 -15.758 1 98.75 84 LEU A N 1
ATOM 676 C CA . LEU A 1 84 ? -7.84 -9.914 -15.117 1 98.75 84 LEU A CA 1
ATOM 677 C C . LEU A 1 84 ? -8.328 -9.078 -13.938 1 98.75 84 LEU A C 1
ATOM 679 O O . LEU A 1 84 ? -7.527 -8.516 -13.195 1 98.75 84 LEU A O 1
ATOM 683 N N . CYS A 1 85 ? -9.695 -9.031 -13.828 1 98.88 85 CYS A N 1
ATOM 684 C CA . CYS A 1 85 ? -10.188 -8.484 -12.57 1 98.88 85 CYS A CA 1
ATOM 685 C C . CYS A 1 85 ? -10.094 -9.523 -11.453 1 98.88 85 CYS A C 1
ATOM 687 O O . CYS A 1 85 ? -9.547 -10.609 -11.656 1 98.88 85 CYS A O 1
ATOM 689 N N . PHE A 1 86 ? -10.547 -9.227 -10.273 1 98.88 86 PHE A N 1
ATOM 690 C CA . PHE A 1 86 ? -10.203 -10.016 -9.094 1 98.88 86 PHE A CA 1
ATOM 691 C C . PHE A 1 86 ? -11 -11.312 -9.047 1 98.88 86 PHE A C 1
ATOM 693 O O . PHE A 1 86 ? -10.422 -12.398 -9.016 1 98.88 86 PHE A O 1
ATOM 700 N N . ASP A 1 87 ? -12.367 -11.188 -9.109 1 98.81 87 ASP A N 1
ATOM 701 C CA . ASP A 1 87 ? -13.18 -12.391 -8.945 1 98.81 87 ASP A CA 1
ATOM 702 C C . ASP A 1 87 ? -14.43 -12.336 -9.812 1 98.81 87 ASP A C 1
ATOM 704 O O . ASP A 1 87 ? -14.625 -11.383 -10.578 1 98.81 87 ASP A O 1
ATOM 708 N N . ARG A 1 88 ? -15.242 -13.375 -9.656 1 98.5 88 ARG A N 1
ATOM 709 C CA . ARG A 1 88 ? -16.422 -13.555 -10.492 1 98.5 88 ARG A CA 1
ATOM 710 C C . ARG A 1 88 ? -17.422 -12.414 -10.281 1 98.5 88 ARG A C 1
ATOM 712 O O . ARG A 1 88 ? -17.938 -11.852 -11.25 1 98.5 88 ARG A O 1
ATOM 719 N N . ALA A 1 89 ? -17.656 -12.117 -9.062 1 98.38 89 ALA A N 1
ATOM 720 C CA . ALA A 1 89 ? -18.625 -11.062 -8.75 1 98.38 89 ALA A CA 1
ATOM 721 C C . ALA A 1 89 ? -18.188 -9.734 -9.383 1 98.38 89 ALA A C 1
ATOM 723 O O . ALA A 1 89 ? -19.016 -9.008 -9.922 1 98.38 89 ALA A O 1
ATOM 724 N N . ALA A 1 90 ? -16.906 -9.414 -9.281 1 98.44 90 ALA A N 1
ATOM 725 C CA . ALA A 1 90 ? -16.375 -8.195 -9.898 1 98.44 90 ALA A CA 1
ATOM 726 C C . ALA A 1 90 ? -16.531 -8.234 -11.414 1 98.44 90 ALA A C 1
ATOM 728 O O . ALA A 1 90 ? -16.891 -7.234 -12.031 1 98.44 90 ALA A O 1
ATOM 729 N N . LEU A 1 91 ? -16.219 -9.383 -11.969 1 98.56 91 LEU A N 1
ATOM 730 C CA . LEU A 1 91 ? -16.344 -9.562 -13.414 1 98.56 91 LEU A CA 1
ATOM 731 C C . LEU A 1 91 ? -17.781 -9.32 -13.867 1 98.56 91 LEU A C 1
ATOM 733 O O . LEU A 1 91 ? -18.016 -8.609 -14.844 1 98.56 91 LEU A O 1
ATOM 737 N N . GLU A 1 92 ? -18.703 -9.828 -13.195 1 97.81 92 GLU A N 1
ATOM 738 C CA . GLU A 1 92 ? -20.125 -9.734 -13.555 1 97.81 92 GLU A CA 1
ATOM 739 C C . GLU A 1 92 ? -20.641 -8.312 -13.352 1 97.81 92 GLU A C 1
ATOM 741 O O . GLU A 1 92 ? -21.562 -7.883 -14.055 1 97.81 92 GLU A O 1
ATOM 746 N N . ALA A 1 93 ? -20.078 -7.586 -12.453 1 96.38 93 ALA A N 1
ATOM 747 C CA . ALA A 1 93 ? -20.531 -6.23 -12.133 1 96.38 93 ALA A CA 1
ATOM 748 C C . ALA A 1 93 ? -20.031 -5.238 -13.188 1 96.38 93 ALA A C 1
ATOM 750 O O . ALA A 1 93 ? -20.594 -4.152 -13.336 1 96.38 93 ALA A O 1
ATOM 751 N N . ARG A 1 94 ? -18.938 -5.609 -13.812 1 95.12 94 ARG A N 1
ATOM 752 C CA . ARG A 1 94 ? -18.422 -4.73 -14.852 1 95.12 94 ARG A CA 1
ATOM 753 C C . ARG A 1 94 ? -19.266 -4.801 -16.109 1 95.12 94 ARG A C 1
ATOM 755 O O . ARG A 1 94 ? -19.438 -5.875 -16.688 1 95.12 94 ARG A O 1
ATOM 762 N N . LYS A 1 95 ? -19.781 -3.615 -16.594 1 93.12 95 LYS A N 1
ATOM 763 C CA . LYS A 1 95 ? -20.703 -3.566 -17.719 1 93.12 95 LYS A CA 1
ATOM 764 C C . LYS A 1 95 ? -19.953 -3.271 -19.031 1 93.12 95 LYS A C 1
ATOM 766 O O . LYS A 1 95 ? -20.359 -3.746 -20.094 1 93.12 95 LYS A O 1
ATOM 771 N N . LYS A 1 96 ? -18.906 -2.496 -18.906 1 95.19 96 LYS A N 1
ATOM 772 C CA . LYS A 1 96 ? -18.172 -2.09 -20.094 1 95.19 96 LYS A CA 1
ATOM 773 C C . LYS A 1 96 ? -16.734 -2.6 -20.031 1 95.19 96 LYS A C 1
ATOM 775 O O . LYS A 1 96 ? -16.141 -2.711 -18.953 1 95.19 96 LYS A O 1
ATOM 780 N N . HIS A 1 97 ? -16.156 -2.789 -21.188 1 96.38 97 HIS A N 1
ATOM 781 C CA . HIS A 1 97 ? -14.766 -3.219 -21.375 1 96.38 97 HIS A CA 1
ATOM 782 C C . HIS A 1 97 ? -14.414 -4.34 -20.391 1 96.38 97 HIS A C 1
ATOM 784 O O . HIS A 1 97 ? -13.406 -4.25 -19.688 1 96.38 97 HIS A O 1
ATOM 790 N N . LYS A 1 98 ? -15.125 -5.387 -20.297 1 96.94 98 LYS A N 1
ATOM 791 C CA . LYS A 1 98 ? -14.93 -6.516 -19.391 1 96.94 98 LYS A CA 1
ATOM 792 C C . LYS A 1 98 ? -13.641 -7.266 -19.719 1 96.94 98 LYS A C 1
ATOM 794 O O . LYS A 1 98 ? -13.359 -7.523 -20.891 1 96.94 98 LYS A O 1
ATOM 799 N N . PRO A 1 99 ? -12.883 -7.531 -18.672 1 98.06 99 PRO A N 1
ATOM 800 C CA . PRO A 1 99 ? -11.766 -8.438 -18.953 1 98.06 99 PRO A CA 1
ATOM 801 C C . PRO A 1 99 ? -12.227 -9.844 -19.328 1 98.06 99 PRO A C 1
ATOM 803 O O . PRO A 1 99 ? -13.406 -10.164 -19.203 1 98.06 99 PRO A O 1
ATOM 806 N N . GLU A 1 100 ? -11.305 -10.562 -19.844 1 97.69 100 GLU A N 1
ATOM 807 C CA . GLU A 1 100 ? -11.625 -11.914 -20.312 1 97.69 100 GLU A CA 1
ATOM 808 C C . GLU A 1 100 ? -12.078 -12.805 -19.156 1 97.69 100 GLU A C 1
ATOM 810 O O . GLU A 1 100 ? -12.891 -13.711 -19.344 1 97.69 100 GLU A O 1
ATOM 815 N N . SER A 1 101 ? -11.555 -12.586 -18.031 1 98.44 101 SER A N 1
ATOM 816 C CA . SER A 1 101 ? -11.852 -13.414 -16.875 1 98.44 101 SER A CA 1
ATOM 817 C C . SER A 1 101 ? -11.406 -12.734 -15.578 1 98.44 101 SER A C 1
ATOM 819 O O . SER A 1 101 ? -11.258 -11.516 -15.531 1 98.44 101 SER A O 1
ATOM 821 N N . SER A 1 102 ? -11.406 -13.547 -14.5 1 98.88 102 SER A N 1
ATOM 822 C CA . SER A 1 102 ? -10.945 -13.07 -13.203 1 98.88 102 SER A CA 1
ATOM 823 C C . SER A 1 102 ? -9.812 -13.938 -12.656 1 98.88 102 SER A C 1
ATOM 825 O O . SER A 1 102 ? -9.688 -15.102 -13.039 1 98.88 102 SER A O 1
ATOM 827 N N . ALA A 1 103 ? -9.023 -13.336 -11.844 1 98.94 103 ALA A N 1
ATOM 828 C CA . ALA A 1 103 ? -7.918 -14.055 -11.211 1 98.94 103 ALA A CA 1
ATOM 829 C C . ALA A 1 103 ? -8.422 -15.273 -10.445 1 98.94 103 ALA A C 1
ATOM 831 O O . ALA A 1 103 ? -7.855 -16.359 -10.562 1 98.94 103 ALA A O 1
ATOM 832 N N . ALA A 1 104 ? -9.492 -15.078 -9.703 1 98.88 104 ALA A N 1
ATOM 833 C CA . ALA A 1 104 ? -10.039 -16.172 -8.898 1 98.88 104 ALA A CA 1
ATOM 834 C C . ALA A 1 104 ? -10.547 -17.297 -9.789 1 98.88 104 ALA A C 1
ATOM 836 O O . ALA A 1 104 ? -10.336 -18.484 -9.484 1 98.88 104 ALA A O 1
ATOM 837 N N . ASP A 1 105 ? -11.219 -16.938 -10.875 1 98.75 105 ASP A N 1
ATOM 838 C CA . ASP A 1 105 ? -11.727 -17.953 -11.789 1 98.75 105 ASP A CA 1
ATOM 839 C C . ASP A 1 105 ? -10.586 -18.75 -12.43 1 98.75 105 ASP A C 1
ATOM 841 O O . ASP A 1 105 ? -10.625 -19.969 -12.477 1 98.75 105 ASP A O 1
ATOM 845 N N . VAL A 1 106 ? -9.609 -18.031 -12.945 1 98.88 106 VAL A N 1
ATOM 846 C CA . VAL A 1 106 ? -8.492 -18.688 -13.625 1 98.88 106 VAL A CA 1
ATOM 847 C C . VAL A 1 106 ? -7.73 -19.578 -12.641 1 98.88 106 VAL A C 1
ATOM 849 O O . VAL A 1 106 ? -7.344 -20.688 -12.977 1 98.88 106 VAL A O 1
ATOM 852 N N . ALA A 1 107 ? -7.539 -19.094 -11.445 1 98.94 107 ALA A N 1
ATOM 853 C CA . ALA A 1 107 ? -6.883 -19.906 -10.414 1 98.94 107 ALA A CA 1
ATOM 854 C C . ALA A 1 107 ? -7.645 -21.203 -10.172 1 98.94 107 ALA A C 1
ATOM 856 O O . ALA A 1 107 ? -7.047 -22.281 -10.102 1 98.94 107 ALA A O 1
ATOM 857 N N . ARG A 1 108 ? -8.938 -21.094 -10.039 1 98.62 108 ARG A N 1
ATOM 858 C CA . ARG A 1 108 ? -9.781 -22.266 -9.828 1 98.62 108 ARG A CA 1
ATOM 859 C C . ARG A 1 108 ? -9.688 -23.219 -11 1 98.62 108 ARG A C 1
ATOM 861 O O . ARG A 1 108 ? -9.602 -24.438 -10.812 1 98.62 108 ARG A O 1
ATOM 868 N N . GLU A 1 109 ? -9.703 -22.672 -12.172 1 98.44 109 GLU A N 1
ATOM 869 C CA . GLU A 1 109 ? -9.617 -23.484 -13.375 1 98.44 109 GLU A CA 1
ATOM 870 C C . GLU A 1 109 ? -8.305 -24.25 -13.438 1 98.44 109 GLU A C 1
ATOM 872 O O . GLU A 1 109 ? -8.266 -25.422 -13.859 1 98.44 109 GLU A O 1
ATOM 877 N N . ILE A 1 110 ? -7.27 -23.609 -13.07 1 98.44 110 ILE A N 1
ATOM 878 C CA . ILE A 1 110 ? -5.953 -24.234 -13.062 1 98.44 110 ILE A CA 1
ATOM 879 C C . ILE A 1 110 ? -5.863 -25.234 -11.914 1 98.44 110 ILE A C 1
ATOM 881 O O . ILE A 1 110 ? -5.188 -26.266 -12.023 1 98.44 110 ILE A O 1
ATOM 885 N N . GLY A 1 111 ? -6.574 -24.953 -10.859 1 98.44 111 GLY A N 1
ATOM 886 C CA . GLY A 1 111 ? -6.535 -25.797 -9.68 1 98.44 111 GLY A CA 1
ATOM 887 C C . GLY A 1 111 ? -5.535 -25.328 -8.641 1 98.44 111 GLY A C 1
ATOM 888 O O . GLY A 1 111 ? -4.906 -26.141 -7.961 1 98.44 111 GLY A O 1
ATOM 889 N N . ILE A 1 112 ? -5.332 -24.016 -8.547 1 98.81 112 ILE A N 1
ATOM 890 C CA . ILE A 1 112 ? -4.375 -23.469 -7.598 1 98.81 112 ILE A CA 1
ATOM 891 C C . ILE A 1 112 ? -5.047 -22.375 -6.762 1 98.81 112 ILE A C 1
ATOM 893 O O . ILE A 1 112 ? -6.203 -22.031 -7.004 1 98.81 112 ILE A O 1
ATOM 897 N N . GLU A 1 113 ? -4.293 -21.891 -5.773 1 98.56 113 GLU A N 1
ATOM 8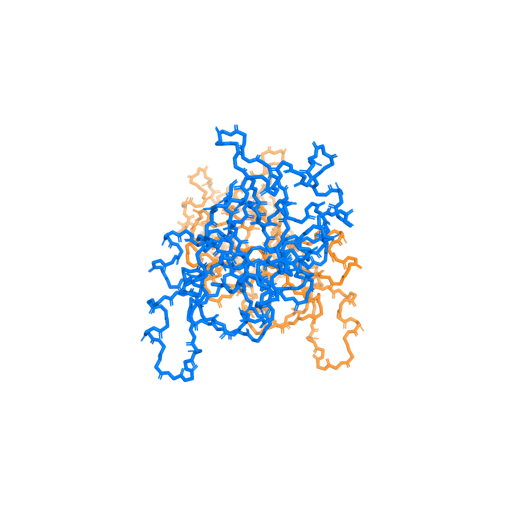98 C CA . GLU A 1 113 ? -4.781 -20.828 -4.891 1 98.56 113 GLU A CA 1
ATOM 899 C C . GLU A 1 113 ? -3.979 -19.547 -5.066 1 98.56 113 GLU A C 1
ATOM 901 O O . GLU A 1 113 ? -2.758 -19.594 -5.23 1 98.56 113 GLU A O 1
ATOM 906 N N . LEU A 1 114 ? -4.719 -18.438 -5.016 1 98.88 114 LEU A N 1
ATOM 907 C CA . LEU A 1 114 ? -3.982 -17.172 -4.949 1 98.88 114 LEU A CA 1
ATOM 908 C C . LEU A 1 114 ? -3.104 -17.125 -3.705 1 98.88 114 LEU A C 1
ATOM 910 O O . LEU A 1 114 ? -3.488 -17.625 -2.646 1 98.88 114 LEU A O 1
ATOM 914 N N . LEU A 1 115 ? -1.994 -16.422 -3.85 1 98.88 115 LEU A N 1
ATOM 915 C CA . LEU A 1 115 ? -1.133 -16.266 -2.684 1 98.88 115 LEU A CA 1
ATOM 916 C C . LEU A 1 115 ? -1.778 -15.344 -1.652 1 98.88 115 LEU A C 1
ATOM 918 O O . LEU A 1 115 ? -2.463 -14.383 -2.014 1 98.88 115 LEU A O 1
ATOM 922 N N . THR A 1 116 ? -1.52 -15.672 -0.38 1 98.69 116 THR A N 1
ATOM 923 C CA . THR A 1 116 ? -1.766 -14.695 0.678 1 98.69 116 THR A CA 1
ATOM 924 C C . THR A 1 116 ? -0.669 -13.633 0.703 1 98.69 116 THR A C 1
ATOM 926 O O . THR A 1 116 ? 0.374 -13.797 0.067 1 98.69 116 THR A O 1
ATOM 929 N N . GLU A 1 117 ? -0.937 -12.594 1.413 1 98.44 117 GLU A N 1
ATOM 930 C CA . GLU A 1 117 ? 0.108 -11.586 1.567 1 98.44 117 GLU A CA 1
ATOM 931 C C . GLU A 1 117 ? 1.375 -12.195 2.164 1 98.44 117 GLU A C 1
ATOM 933 O O . GLU A 1 117 ? 2.482 -11.914 1.694 1 98.44 117 GLU A O 1
ATOM 938 N N . ASP A 1 118 ? 1.228 -13 3.225 1 98.19 118 ASP A N 1
ATOM 939 C CA . ASP A 1 118 ? 2.375 -13.625 3.875 1 98.19 118 ASP A CA 1
ATOM 940 C C . ASP A 1 118 ? 3.152 -14.5 2.896 1 98.19 118 ASP A C 1
ATOM 942 O O . ASP A 1 118 ? 4.387 -14.469 2.869 1 98.19 118 ASP A O 1
ATOM 946 N N . GLN A 1 119 ? 2.451 -15.266 2.143 1 98.06 119 GLN A N 1
ATOM 947 C CA . GLN A 1 119 ? 3.092 -16.141 1.164 1 98.06 119 GLN A CA 1
ATOM 948 C C . GLN A 1 119 ? 3.824 -15.328 0.1 1 98.06 119 GLN A C 1
ATOM 950 O O . GLN A 1 119 ? 4.918 -15.703 -0.33 1 98.06 119 GLN A O 1
ATOM 955 N N . TYR A 1 120 ? 3.168 -14.258 -0.34 1 98.81 120 TYR A N 1
ATOM 956 C CA . TYR A 1 120 ? 3.818 -13.367 -1.296 1 98.81 120 TYR A CA 1
ATOM 957 C C . TYR A 1 120 ? 5.113 -12.805 -0.724 1 98.81 120 TYR A C 1
ATOM 959 O O . TYR A 1 120 ? 6.137 -12.766 -1.41 1 98.81 120 TYR A O 1
ATOM 967 N N . ARG A 1 121 ? 5.031 -12.344 0.515 1 98.5 121 ARG A N 1
ATOM 968 C CA . ARG A 1 121 ? 6.211 -11.805 1.184 1 98.5 121 ARG A CA 1
ATOM 969 C C . ARG A 1 121 ? 7.293 -12.875 1.331 1 98.5 121 ARG A C 1
ATOM 971 O O . ARG A 1 121 ? 8.477 -12.586 1.166 1 98.5 121 ARG A O 1
ATOM 978 N N . GLU A 1 122 ? 6.918 -14.086 1.675 1 97.44 122 GLU A N 1
ATOM 979 C CA . GLU A 1 122 ? 7.863 -15.188 1.785 1 97.44 122 GLU A CA 1
ATOM 980 C C . GLU A 1 122 ? 8.555 -15.461 0.453 1 97.44 122 GLU A C 1
ATOM 982 O O . GLU A 1 122 ? 9.75 -15.773 0.42 1 97.44 122 GLU A O 1
ATOM 987 N N . LEU A 1 123 ? 7.801 -15.383 -0.606 1 98.25 123 LEU A N 1
ATOM 988 C CA . LEU A 1 123 ? 8.344 -15.617 -1.939 1 98.25 123 LEU A CA 1
ATOM 989 C C . LEU A 1 123 ? 9.508 -14.672 -2.23 1 98.25 123 LEU A C 1
ATOM 991 O O . LEU A 1 123 ? 10.469 -15.055 -2.893 1 98.25 123 LEU A O 1
ATOM 995 N N . GLN A 1 124 ? 9.445 -13.469 -1.683 1 98.06 124 GLN A N 1
ATOM 996 C CA . GLN A 1 124 ? 10.445 -12.438 -1.957 1 98.06 124 GLN A CA 1
ATOM 997 C C . GLN A 1 124 ? 11.789 -12.797 -1.337 1 98.06 124 GLN A C 1
ATOM 999 O O . GLN A 1 124 ? 12.812 -12.188 -1.654 1 98.06 124 GLN A O 1
ATOM 1004 N N . GLN A 1 125 ? 11.812 -13.727 -0.429 1 96.62 125 GLN A N 1
ATOM 1005 C CA . GLN A 1 125 ? 13.07 -14.164 0.174 1 96.62 125 GLN A CA 1
ATOM 1006 C C . GLN A 1 125 ? 13.984 -14.812 -0.863 1 96.62 125 GLN A C 1
ATOM 1008 O O . GLN A 1 125 ? 15.195 -14.93 -0.647 1 96.62 125 GLN A O 1
ATOM 1013 N N . PHE A 1 126 ? 13.422 -15.211 -1.949 1 97.06 126 PHE A N 1
ATOM 1014 C CA . PHE A 1 126 ? 14.188 -15.914 -2.971 1 97.06 126 PHE A CA 1
ATOM 1015 C C . PHE A 1 126 ? 14.602 -14.969 -4.086 1 97.06 126 PHE A C 1
ATOM 1017 O O . PHE A 1 126 ? 15.211 -15.391 -5.07 1 97.06 126 PHE A O 1
ATOM 1024 N N . GLY A 1 127 ? 14.297 -13.719 -3.982 1 95.12 127 GLY A N 1
ATOM 1025 C CA . GLY A 1 127 ? 14.625 -12.68 -4.949 1 95.12 127 GLY A CA 1
ATOM 1026 C C . GLY A 1 127 ? 13.469 -11.734 -5.219 1 95.12 127 GLY A C 1
ATOM 1027 O O . GLY A 1 127 ? 12.367 -11.922 -4.699 1 95.12 127 GLY A O 1
ATOM 1028 N N . PRO A 1 128 ? 13.781 -10.711 -5.98 1 97.56 128 PRO A N 1
ATOM 1029 C CA . PRO A 1 128 ? 12.727 -9.742 -6.301 1 97.56 128 PRO A CA 1
ATOM 1030 C C . PRO A 1 128 ? 11.727 -10.273 -7.328 1 97.56 128 PRO A C 1
ATOM 1032 O O . PRO A 1 128 ? 12.117 -10.641 -8.445 1 97.56 128 PRO A O 1
ATOM 1035 N N . PHE A 1 129 ? 10.57 -10.422 -6.949 1 98.62 129 PHE A N 1
ATOM 1036 C CA . PHE A 1 129 ? 9.477 -10.766 -7.848 1 98.62 129 PHE A CA 1
ATOM 1037 C C . PHE A 1 129 ? 8.523 -9.586 -8.023 1 98.62 129 PHE A C 1
ATOM 1039 O O . PHE A 1 129 ? 8.227 -8.875 -7.059 1 98.62 129 PHE A O 1
ATOM 1046 N N . ASP A 1 130 ? 8.07 -9.328 -9.258 1 98.69 130 ASP A N 1
ATOM 1047 C CA . ASP A 1 130 ? 7.102 -8.281 -9.586 1 98.69 130 ASP A CA 1
ATOM 1048 C C . ASP A 1 130 ? 7.703 -6.895 -9.367 1 98.69 130 ASP A C 1
ATOM 1050 O O . ASP A 1 130 ? 7.09 -6.039 -8.727 1 98.69 130 ASP A O 1
ATOM 1054 N N . ALA A 1 131 ? 8.891 -6.68 -9.961 1 98.25 131 ALA A N 1
ATOM 1055 C CA . ALA A 1 131 ? 9.562 -5.387 -9.859 1 98.25 131 ALA A CA 1
ATOM 1056 C C . ALA A 1 131 ? 8.992 -4.395 -10.867 1 98.25 131 ALA A C 1
ATOM 1058 O O . ALA A 1 131 ? 9.203 -3.184 -10.75 1 98.25 131 ALA A O 1
ATOM 1059 N N . LYS A 1 132 ? 8.242 -4.961 -11.875 1 97.88 132 LYS A N 1
ATOM 1060 C CA . LYS A 1 132 ? 7.637 -4.125 -12.914 1 97.88 132 LYS A CA 1
ATOM 1061 C C . LYS A 1 132 ? 6.145 -4.406 -13.047 1 97.88 132 LYS A C 1
ATOM 1063 O O . LYS A 1 132 ? 5.457 -3.775 -13.852 1 97.88 132 LYS A O 1
ATOM 1068 N N . THR A 1 133 ? 5.672 -5.387 -12.32 1 98.75 133 THR A N 1
ATOM 1069 C CA . THR A 1 133 ? 4.281 -5.832 -12.367 1 98.75 133 THR A CA 1
ATOM 1070 C C . THR A 1 133 ? 3.707 -5.969 -10.961 1 98.75 133 THR A C 1
ATOM 1072 O O . THR A 1 133 ? 4.371 -5.629 -9.977 1 98.75 133 THR A O 1
ATOM 1075 N N . SER A 1 134 ? 2.48 -6.305 -10.883 1 98.75 134 SER A N 1
ATOM 1076 C CA . SER A 1 134 ? 1.821 -6.582 -9.617 1 98.75 134 SER A CA 1
ATOM 1077 C C . SER A 1 134 ? 0.982 -7.855 -9.695 1 98.75 134 SER A C 1
ATOM 1079 O O . SER A 1 134 ? 0.731 -8.375 -10.781 1 98.75 134 SER A O 1
ATOM 1081 N N . SER A 1 135 ? 0.663 -8.367 -8.531 1 98.94 135 SER A N 1
ATOM 1082 C CA . SER A 1 135 ? -0.117 -9.602 -8.461 1 98.94 135 SER A CA 1
ATOM 1083 C C . SER A 1 135 ? -1.247 -9.484 -7.445 1 98.94 135 SER A C 1
ATOM 1085 O O . SER A 1 135 ? -1.016 -9.117 -6.293 1 98.94 135 SER A O 1
ATOM 1087 N N . TRP A 1 136 ? -2.486 -9.812 -7.957 1 98.94 136 TRP A N 1
ATOM 1088 C CA . TRP A 1 136 ? -3.58 -9.961 -7.004 1 98.94 136 TRP A CA 1
ATOM 1089 C C . TRP A 1 136 ? -3.213 -10.961 -5.906 1 98.94 136 TRP A C 1
ATOM 1091 O O . TRP A 1 136 ? -2.564 -11.969 -6.176 1 98.94 136 TRP A O 1
ATOM 1101 N N . ILE A 1 137 ? -3.596 -10.688 -4.699 1 98.94 137 ILE A N 1
ATOM 1102 C CA . ILE A 1 137 ? -3.443 -11.633 -3.596 1 98.94 137 ILE A CA 1
ATOM 1103 C C . ILE A 1 137 ? -4.793 -11.859 -2.924 1 98.94 137 ILE A C 1
ATOM 1105 O O . ILE A 1 137 ? -5.754 -11.133 -3.178 1 98.94 137 ILE A O 1
ATOM 1109 N N . GLN A 1 138 ? -4.871 -12.945 -2.15 1 98.88 138 GLN A N 1
ATOM 1110 C CA . GLN A 1 138 ? -6.086 -13.172 -1.381 1 98.88 138 GLN A CA 1
ATOM 1111 C C . GLN A 1 138 ? -6.508 -11.906 -0.632 1 98.88 138 GLN A C 1
ATOM 1113 O O . GLN A 1 138 ? -5.668 -11.219 -0.052 1 98.88 138 GLN A O 1
ATOM 1118 N N . THR A 1 139 ? -7.781 -11.648 -0.69 1 98.81 139 THR A N 1
ATOM 1119 C CA . THR A 1 139 ? -8.336 -10.422 -0.121 1 98.81 139 THR A CA 1
ATOM 1120 C C . THR A 1 139 ? -9.281 -10.75 1.031 1 98.81 139 THR A C 1
ATOM 1122 O O . THR A 1 139 ? -10.195 -11.562 0.883 1 98.81 139 THR A O 1
ATOM 1125 N N . PRO A 1 140 ? -9.008 -10.141 2.191 1 98.25 140 PRO A N 1
ATOM 1126 C CA . PRO A 1 140 ? -9.945 -10.344 3.303 1 98.25 140 PRO A CA 1
ATOM 1127 C C . PRO A 1 140 ? -11.367 -9.906 2.967 1 98.25 140 PRO A C 1
ATOM 1129 O O . PRO A 1 140 ? -11.562 -8.945 2.221 1 98.25 140 PRO A O 1
ATOM 1132 N N . ASP A 1 141 ? -12.297 -10.539 3.627 1 98.06 141 ASP A N 1
ATOM 1133 C CA . ASP A 1 141 ? -13.711 -10.32 3.346 1 98.06 141 ASP A CA 1
ATOM 1134 C C . ASP A 1 141 ? -14.109 -8.867 3.607 1 98.06 141 ASP A C 1
ATOM 1136 O O . ASP A 1 141 ? -14.914 -8.297 2.875 1 98.06 141 ASP A O 1
ATOM 1140 N N . ASN A 1 142 ? -13.594 -8.32 4.617 1 97.5 142 ASN A N 1
ATOM 1141 C CA . ASN A 1 142 ? -13.992 -6.969 5 1 97.5 142 ASN A CA 1
ATOM 1142 C C . ASN A 1 142 ? -13.609 -5.949 3.932 1 97.5 142 ASN A C 1
ATOM 1144 O O . ASN A 1 142 ? -14.281 -4.93 3.771 1 97.5 142 ASN A O 1
ATOM 1148 N N . ILE A 1 143 ? -12.57 -6.16 3.238 1 98.38 143 ILE A N 1
ATOM 1149 C CA . ILE A 1 143 ? -12.164 -5.289 2.141 1 98.38 143 ILE A CA 1
ATOM 1150 C C . ILE A 1 143 ? -12.969 -5.625 0.889 1 98.38 143 ILE A C 1
ATOM 1152 O O . ILE A 1 143 ? -13.477 -4.727 0.213 1 98.38 143 ILE A O 1
ATOM 1156 N N . ARG A 1 144 ? -13.164 -6.941 0.628 1 98.62 144 ARG A N 1
ATOM 1157 C CA . ARG A 1 144 ? -13.867 -7.371 -0.577 1 98.62 144 ARG A CA 1
ATOM 1158 C C . ARG A 1 144 ? -15.328 -6.93 -0.545 1 98.62 144 ARG A C 1
ATOM 1160 O O . ARG A 1 144 ? -15.883 -6.535 -1.572 1 98.62 144 ARG A O 1
ATOM 1167 N N . GLN A 1 145 ? -15.961 -7.031 0.562 1 98.06 145 GLN A N 1
ATOM 1168 C CA . GLN A 1 145 ? -17.375 -6.684 0.709 1 98.06 145 GLN A CA 1
ATOM 1169 C C . GLN A 1 145 ? -17.594 -5.199 0.438 1 98.06 145 GLN A C 1
ATOM 1171 O O . GLN A 1 145 ? -18.719 -4.781 0.152 1 98.06 145 GLN A O 1
ATOM 1176 N N . ARG A 1 146 ? -16.516 -4.438 0.55 1 97.75 146 ARG A N 1
ATOM 1177 C CA . ARG A 1 146 ? -16.609 -3.002 0.308 1 97.75 146 ARG A CA 1
ATOM 1178 C C . ARG A 1 146 ? -16.188 -2.656 -1.112 1 97.75 146 ARG A C 1
ATOM 1180 O O . ARG A 1 146 ? -16 -1.481 -1.442 1 97.75 146 ARG A O 1
ATOM 1187 N N . GLY A 1 147 ? -15.922 -3.699 -1.894 1 98.19 147 GLY A N 1
ATOM 1188 C CA . GLY A 1 147 ? -15.688 -3.51 -3.316 1 98.19 147 GLY A CA 1
ATOM 1189 C C . GLY A 1 147 ? -14.211 -3.525 -3.688 1 98.19 147 GLY A C 1
ATOM 1190 O O . GLY A 1 147 ? -13.867 -3.41 -4.863 1 98.19 147 GLY A O 1
ATOM 1191 N N . GLY A 1 148 ? -13.367 -3.701 -2.635 1 98.56 148 GLY A N 1
ATOM 1192 C CA . GLY A 1 148 ? -11.938 -3.645 -2.885 1 98.56 148 GLY A CA 1
ATOM 1193 C C . GLY A 1 148 ? -11.297 -5.016 -3.029 1 98.56 148 GLY A C 1
ATOM 1194 O O . GLY A 1 148 ? -11.922 -6.031 -2.713 1 98.56 148 GLY A O 1
ATOM 1195 N N . ALA A 1 149 ? -10.109 -5.012 -3.555 1 98.88 149 ALA A N 1
ATOM 1196 C CA . ALA A 1 149 ? -9.227 -6.176 -3.6 1 98.88 149 ALA A CA 1
ATOM 1197 C C . ALA A 1 149 ? -7.762 -5.766 -3.463 1 98.88 149 ALA A C 1
ATOM 1199 O O . ALA A 1 149 ? -7.414 -4.605 -3.693 1 98.88 149 ALA A O 1
ATOM 1200 N N . LEU A 1 150 ? -6.945 -6.734 -3.037 1 98.88 150 LEU A N 1
ATOM 1201 C CA . LEU A 1 150 ? -5.566 -6.402 -2.707 1 98.88 150 LEU A CA 1
ATOM 1202 C C . LEU A 1 150 ? -4.609 -6.957 -3.758 1 98.88 150 LEU A C 1
ATOM 1204 O O . LEU A 1 150 ? -4.852 -8.023 -4.328 1 98.88 150 LEU A O 1
ATOM 1208 N N . PHE A 1 151 ? -3.566 -6.273 -4.008 1 98.88 151 PHE A N 1
ATOM 1209 C CA . PHE A 1 151 ? -2.441 -6.738 -4.812 1 98.88 151 PHE A CA 1
ATOM 1210 C C . PHE A 1 151 ? -1.118 -6.316 -4.184 1 98.88 151 PHE A C 1
ATOM 1212 O O . PHE A 1 151 ? -1.083 -5.418 -3.34 1 98.88 151 PHE A O 1
ATOM 1219 N N . CYS A 1 152 ? -0.071 -7 -4.547 1 98.81 152 CYS A N 1
ATOM 1220 C CA . CYS A 1 152 ? 1.264 -6.672 -4.062 1 98.81 152 CYS A CA 1
ATOM 1221 C C . CYS A 1 152 ? 2.219 -6.414 -5.219 1 98.81 152 CYS A C 1
ATOM 1223 O O . CYS A 1 152 ? 1.993 -6.891 -6.332 1 98.81 152 CYS A O 1
ATOM 1225 N N . ASP A 1 153 ? 3.176 -5.688 -4.969 1 98.5 153 ASP A N 1
ATOM 1226 C CA . ASP A 1 153 ? 4.332 -5.539 -5.844 1 98.5 153 ASP A CA 1
ATOM 1227 C C . ASP A 1 153 ? 5.609 -5.32 -5.035 1 98.5 153 ASP A C 1
ATOM 1229 O O . ASP A 1 153 ? 5.578 -5.32 -3.803 1 98.5 153 ASP A O 1
ATOM 1233 N N . TYR A 1 154 ? 6.684 -5.375 -5.734 1 98.5 154 TYR A N 1
ATOM 1234 C CA . TYR A 1 154 ? 8.008 -5.137 -5.168 1 98.5 154 TYR A CA 1
ATOM 1235 C C . TYR A 1 154 ? 8.664 -3.926 -5.816 1 98.5 154 TYR A C 1
ATOM 1237 O O . TYR A 1 154 ? 9.109 -3.996 -6.969 1 98.5 154 TYR A O 1
ATOM 1245 N N . ARG A 1 155 ? 8.711 -2.803 -5.016 1 98.12 155 ARG A N 1
ATOM 1246 C CA . ARG A 1 155 ? 9.297 -1.559 -5.492 1 98.12 155 ARG A CA 1
ATOM 1247 C C . ARG A 1 155 ? 10.242 -0.966 -4.449 1 98.12 155 ARG A C 1
ATOM 1249 O O . ARG A 1 155 ? 9.984 -1.06 -3.248 1 98.12 155 ARG A O 1
ATOM 1256 N N . TYR A 1 156 ? 11.352 -0.408 -4.957 1 97.5 156 TYR A N 1
ATOM 1257 C CA . TYR A 1 156 ? 12.305 0.28 -4.09 1 97.5 156 TYR A CA 1
ATOM 1258 C C . TYR A 1 156 ? 12.805 -0.644 -2.986 1 97.5 156 TYR A C 1
ATOM 1260 O O . TYR A 1 156 ? 12.984 -0.216 -1.844 1 97.5 156 TYR A O 1
ATOM 1268 N N . GLY A 1 157 ? 12.891 -1.855 -3.307 1 96.38 157 GLY A N 1
ATOM 1269 C CA . GLY A 1 157 ? 13.461 -2.818 -2.379 1 96.38 157 GLY A CA 1
ATOM 1270 C C . GLY A 1 157 ? 12.492 -3.252 -1.296 1 96.38 157 GLY A C 1
ATOM 1271 O O . GLY A 1 157 ? 12.906 -3.777 -0.26 1 96.38 157 GLY A O 1
ATOM 1272 N N . THR A 1 158 ? 11.211 -2.996 -1.561 1 97.25 158 THR A N 1
ATOM 1273 C CA . THR A 1 158 ? 10.211 -3.232 -0.528 1 97.25 158 THR A CA 1
ATOM 1274 C C . THR A 1 158 ? 8.953 -3.857 -1.128 1 97.25 158 THR A C 1
ATOM 1276 O O . THR A 1 158 ? 8.602 -3.584 -2.279 1 97.25 158 THR A O 1
ATOM 1279 N N . VAL A 1 159 ? 8.32 -4.816 -0.348 1 98.06 159 VAL A N 1
ATOM 1280 C CA . VAL A 1 159 ? 7.012 -5.332 -0.73 1 98.06 159 VAL A CA 1
ATOM 1281 C C . VAL A 1 159 ? 5.926 -4.344 -0.318 1 98.06 159 VAL A C 1
ATOM 1283 O O . VAL A 1 159 ? 5.918 -3.854 0.813 1 98.06 159 VAL A O 1
ATOM 1286 N N . PHE A 1 160 ? 5.027 -3.994 -1.214 1 98.19 160 PHE A N 1
ATOM 1287 C CA . PHE A 1 160 ? 3.879 -3.15 -0.908 1 98.19 160 PHE A CA 1
ATOM 1288 C C . PHE A 1 160 ? 2.576 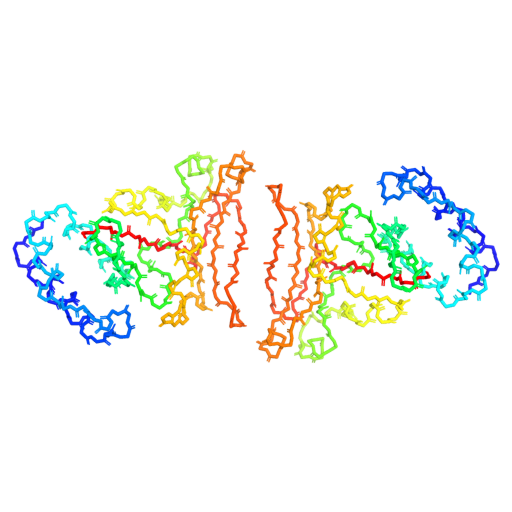-3.896 -1.165 1 98.19 160 PHE A C 1
ATOM 1290 O O . PHE A 1 160 ? 2.455 -4.625 -2.152 1 98.19 160 PHE A O 1
ATOM 1297 N N . THR A 1 161 ? 1.653 -3.807 -0.231 1 98.31 161 THR A N 1
ATOM 1298 C CA . THR A 1 161 ? 0.279 -4.27 -0.389 1 98.31 161 THR A CA 1
ATOM 1299 C C . THR A 1 161 ? -0.667 -3.09 -0.601 1 98.31 161 THR A C 1
ATOM 1301 O O . THR A 1 161 ? -0.705 -2.164 0.211 1 98.31 161 THR A O 1
ATOM 1304 N N . TYR A 1 162 ? -1.396 -3.174 -1.662 1 97.25 162 TYR A N 1
ATOM 1305 C CA . TYR A 1 162 ? -2.281 -2.061 -1.985 1 97.25 162 TYR A CA 1
ATOM 1306 C C . TYR A 1 162 ? -3.656 -2.562 -2.408 1 97.25 162 TYR A C 1
ATOM 1308 O O . TYR A 1 162 ? -3.967 -3.746 -2.254 1 97.25 162 TYR A O 1
ATOM 1316 N N . HIS A 1 163 ? -4.508 -1.557 -2.768 1 98.19 163 HIS A N 1
ATOM 1317 C CA . HIS A 1 163 ? -5.895 -1.863 -3.102 1 98.19 163 HIS A CA 1
ATOM 1318 C C . HIS A 1 163 ? -6.262 -1.315 -4.477 1 98.19 163 HIS A C 1
ATOM 1320 O O . HIS A 1 163 ? -5.602 -0.409 -4.988 1 98.19 163 HIS A O 1
ATOM 1326 N N . ASN A 1 164 ? -7.219 -1.922 -5.055 1 98 164 ASN A N 1
ATOM 1327 C CA . ASN A 1 164 ? -7.988 -1.427 -6.191 1 98 164 ASN A CA 1
ATOM 1328 C C . ASN A 1 164 ? -9.438 -1.902 -6.137 1 98 164 ASN A C 1
ATOM 1330 O O . ASN A 1 164 ? -9.781 -2.764 -5.328 1 98 164 ASN A O 1
ATOM 1334 N N . GLY A 1 165 ? -10.258 -1.166 -6.918 1 98.19 165 GLY A N 1
ATOM 1335 C CA . GLY A 1 165 ? -11.531 -1.826 -7.152 1 98.19 165 GLY A CA 1
ATOM 1336 C C . GLY A 1 165 ? -11.383 -3.244 -7.672 1 98.19 165 GLY A C 1
ATOM 1337 O O . GLY A 1 165 ? -10.555 -3.508 -8.539 1 98.19 165 GLY A O 1
ATOM 1338 N N . ALA A 1 166 ? -12.172 -4.145 -7.145 1 98.69 166 ALA A N 1
ATOM 1339 C CA . ALA A 1 166 ? -12.039 -5.551 -7.512 1 98.69 166 ALA A CA 1
ATOM 1340 C C . ALA A 1 166 ? -12.273 -5.75 -9.008 1 98.69 166 ALA A C 1
ATOM 1342 O O . ALA A 1 166 ? -11.859 -6.762 -9.578 1 98.69 166 ALA A O 1
ATOM 1343 N N . ASP A 1 167 ? -12.961 -4.793 -9.602 1 98.38 167 ASP A N 1
ATOM 1344 C CA . ASP A 1 167 ? -13.305 -4.922 -11.016 1 98.38 167 ASP A CA 1
ATOM 1345 C C . ASP A 1 167 ? -12.227 -4.312 -11.906 1 98.38 167 ASP A C 1
ATOM 1347 O O . ASP A 1 167 ? -12.312 -4.375 -13.133 1 98.38 167 ASP A O 1
ATOM 1351 N N . SER A 1 168 ? -11.234 -3.752 -11.289 1 98.06 168 SER A N 1
ATOM 1352 C CA . SER A 1 168 ? -10.148 -3.139 -12.055 1 98.06 168 SER A CA 1
ATOM 1353 C C . SER A 1 168 ? -9.234 -4.199 -12.656 1 98.06 168 SER A C 1
ATOM 1355 O O . SER A 1 168 ? -9.133 -5.309 -12.133 1 98.06 168 SER A O 1
ATOM 1357 N N . TYR A 1 169 ? -8.688 -3.854 -13.781 1 98.44 169 TYR A N 1
ATOM 1358 C CA . TYR A 1 169 ? -7.684 -4.727 -14.367 1 98.44 169 TYR A CA 1
ATOM 1359 C C . TYR A 1 169 ? -6.668 -3.924 -15.172 1 98.44 169 TYR A C 1
ATOM 1361 O O . TYR A 1 169 ? -6.996 -2.877 -15.734 1 98.44 169 TYR A O 1
ATOM 1369 N N . TYR A 1 170 ? -5.453 -4.383 -15.141 1 98 170 TYR A N 1
ATOM 1370 C CA . TYR A 1 170 ? -4.328 -3.709 -15.781 1 98 170 TYR A CA 1
ATOM 1371 C C . TYR A 1 170 ? -3.451 -4.707 -16.531 1 98 170 TYR A C 1
ATOM 1373 O O . TYR A 1 170 ? -3.25 -5.832 -16.078 1 98 170 TYR A O 1
ATOM 1381 N N . ALA A 1 171 ? -2.84 -4.258 -17.578 1 98.44 171 AL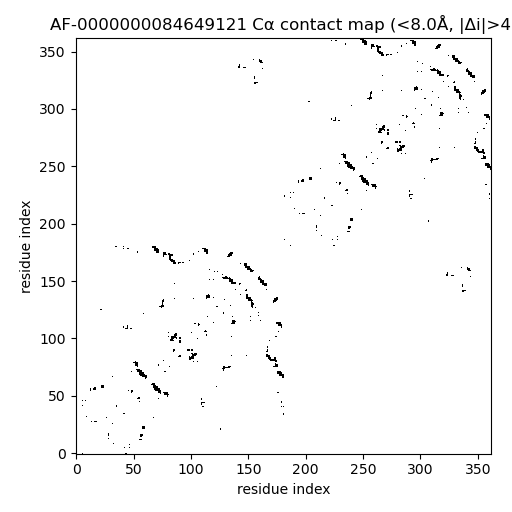A A N 1
ATOM 1382 C CA . ALA A 1 171 ? -1.971 -5.113 -18.391 1 98.44 171 ALA A CA 1
ATOM 1383 C C . ALA A 1 171 ? -0.794 -5.629 -17.562 1 98.44 171 ALA A C 1
ATOM 1385 O O . ALA A 1 171 ? -0.295 -6.73 -17.812 1 98.44 171 ALA A O 1
ATOM 1386 N N . ALA A 1 172 ? -0.382 -4.871 -16.594 1 98.38 172 ALA A N 1
ATOM 1387 C CA . ALA A 1 172 ? 0.798 -5.211 -15.805 1 98.38 172 ALA A CA 1
ATOM 1388 C C . ALA A 1 172 ? 0.407 -5.922 -14.516 1 98.38 172 ALA A C 1
ATOM 1390 O O . ALA A 1 172 ? 1.234 -6.086 -13.617 1 98.38 172 ALA A O 1
ATOM 1391 N N . ARG A 1 173 ? -0.891 -6.371 -14.375 1 98.81 173 ARG A N 1
ATOM 1392 C CA . ARG A 1 173 ? -1.307 -7.066 -13.156 1 98.81 173 ARG A CA 1
ATOM 1393 C C . ARG A 1 173 ? -1.833 -8.461 -13.469 1 98.81 173 ARG A C 1
ATOM 1395 O O . ARG A 1 173 ? -2.779 -8.609 -14.25 1 98.81 173 ARG A O 1
ATOM 1402 N N . GLY A 1 174 ? -1.246 -9.359 -12.875 1 98.81 174 GLY A N 1
ATOM 1403 C CA . GLY A 1 174 ? -1.697 -10.742 -12.891 1 98.81 174 GLY A CA 1
ATOM 1404 C C . GLY A 1 174 ? -1.938 -11.305 -11.5 1 98.81 174 GLY A C 1
ATOM 1405 O O . GLY A 1 174 ? -2.594 -10.672 -10.672 1 98.81 174 GLY A O 1
ATOM 1406 N N . PHE A 1 175 ? -1.557 -12.633 -11.312 1 98.94 175 PHE A N 1
ATOM 1407 C CA . PHE A 1 175 ? -1.575 -13.289 -10.008 1 98.94 175 PHE A CA 1
ATOM 1408 C C . PHE A 1 175 ? -0.641 -14.492 -9.992 1 98.94 175 PHE A C 1
ATOM 1410 O O . PHE A 1 175 ? -0.312 -15.039 -11.047 1 98.94 175 PHE A O 1
ATOM 1417 N N . ARG A 1 176 ? -0.173 -14.742 -8.852 1 98.81 176 ARG A N 1
ATOM 1418 C CA . ARG A 1 176 ? 0.615 -15.945 -8.617 1 98.81 176 ARG A CA 1
ATOM 1419 C C . ARG A 1 176 ? -0.185 -16.984 -7.832 1 98.81 176 ARG A C 1
ATOM 1421 O O . ARG A 1 176 ? -1.025 -16.625 -7.004 1 98.81 176 ARG A O 1
ATOM 1428 N N . GLY A 1 177 ? 0.084 -18.219 -8.125 1 98.75 177 GLY A N 1
ATOM 1429 C CA . GLY A 1 177 ? -0.655 -19.297 -7.477 1 98.75 177 GLY A CA 1
ATOM 1430 C C . GLY A 1 177 ? 0.233 -20.234 -6.688 1 98.75 177 GLY A C 1
ATOM 1431 O O . GLY A 1 177 ? 1.449 -20.266 -6.891 1 98.75 177 GLY A O 1
ATOM 1432 N N . LEU A 1 178 ? -0.407 -20.922 -5.758 1 98.75 178 LEU A N 1
ATOM 1433 C CA . LEU A 1 178 ? 0.204 -21.938 -4.922 1 98.75 178 LEU A CA 1
ATOM 1434 C C . LEU A 1 178 ? -0.512 -23.281 -5.09 1 98.75 178 LEU A C 1
ATOM 1436 O O . LEU A 1 178 ? -1.743 -23.328 -5.129 1 98.75 178 LEU A O 1
ATOM 1440 N N . LEU A 1 179 ? 0.277 -24.328 -5.324 1 98.75 179 LEU A N 1
ATOM 1441 C CA . LEU A 1 179 ? -0.224 -25.703 -5.398 1 98.75 179 LEU A CA 1
ATOM 1442 C C . LEU A 1 179 ? 0.455 -26.594 -4.359 1 98.75 179 LEU A C 1
ATOM 1444 O O . LEU A 1 179 ? 1.684 -26.609 -4.266 1 98.75 179 LEU A O 1
ATOM 1448 N N . ARG A 1 180 ? -0.322 -27.234 -3.58 1 97.75 180 ARG A N 1
ATOM 1449 C CA . ARG A 1 180 ? 0.202 -28.203 -2.615 1 97.75 180 ARG A CA 1
ATOM 1450 C C . ARG A 1 180 ? 0.206 -29.609 -3.195 1 97.75 180 ARG A C 1
ATOM 1452 O O . ARG A 1 180 ? -0.781 -30.047 -3.793 1 97.75 180 ARG A O 1
ATOM 1459 N N . VAL A 1 181 ? 1.33 -30.188 -3.084 1 97 181 VAL A N 1
ATOM 1460 C CA . VAL A 1 181 ? 1.518 -31.516 -3.668 1 97 181 VAL A CA 1
ATOM 1461 C C . VAL A 1 181 ? 2.008 -32.5 -2.598 1 97 181 VAL A C 1
ATOM 1463 O O . VAL A 1 181 ? 2.953 -32.188 -1.864 1 97 181 VAL A O 1
ATOM 1466 N N . MET B 1 1 ? 2.279 37.844 12.531 1 87 1 MET B N 1
ATOM 1467 C CA . MET B 1 1 ? 0.827 37.75 12.648 1 87 1 MET B CA 1
ATOM 1468 C C . MET B 1 1 ? 0.255 38.906 13.445 1 87 1 MET B C 1
ATOM 1470 O O . MET B 1 1 ? 0.797 39.281 14.492 1 87 1 MET B O 1
ATOM 1474 N N . LYS B 1 2 ? -0.834 39.531 12.852 1 90.06 2 LYS B N 1
ATOM 1475 C CA . LYS B 1 2 ? -1.489 40.656 13.539 1 90.06 2 LYS B CA 1
ATOM 1476 C C . LYS B 1 2 ? -2.248 40.156 14.766 1 90.06 2 LYS B C 1
ATOM 1478 O O . LYS B 1 2 ? -2.709 39.031 14.812 1 90.06 2 LYS B O 1
ATOM 1483 N N . PRO B 1 3 ? -2.264 41.031 15.727 1 90.44 3 PRO B N 1
ATOM 1484 C CA . PRO B 1 3 ? -2.971 40.656 16.953 1 90.44 3 PRO B CA 1
ATOM 1485 C C . PRO B 1 3 ? -4.387 40.156 16.688 1 90.44 3 PRO B C 1
ATOM 1487 O O . PRO B 1 3 ? -4.84 39.188 17.312 1 90.44 3 PRO B O 1
ATOM 1490 N N . GLN B 1 4 ? -5.082 40.75 15.789 1 92.81 4 GLN B N 1
ATOM 1491 C CA . GLN B 1 4 ? -6.441 40.344 15.477 1 92.81 4 GLN B CA 1
ATOM 1492 C C . GLN B 1 4 ? -6.453 38.938 14.875 1 92.81 4 GLN B C 1
ATOM 1494 O O . GLN B 1 4 ? -7.336 38.125 15.18 1 92.81 4 GLN B O 1
ATOM 1499 N N . GLN B 1 5 ? -5.488 38.656 14.023 1 93.81 5 GLN B N 1
ATOM 1500 C CA . GLN B 1 5 ? -5.363 37.344 13.422 1 93.81 5 GLN B CA 1
ATOM 1501 C C . GLN B 1 5 ? -5.086 36.281 14.484 1 93.81 5 GLN B C 1
ATOM 1503 O O . GLN B 1 5 ? -5.625 35.156 14.422 1 93.81 5 GLN B O 1
ATOM 1508 N N . GLN B 1 6 ? -4.254 36.625 15.344 1 94.94 6 GLN B N 1
ATOM 1509 C CA . GLN B 1 6 ? -3.932 35.688 16.438 1 94.94 6 GLN B CA 1
ATOM 1510 C C . GLN B 1 6 ? -5.172 35.375 17.266 1 94.94 6 GLN B C 1
ATOM 1512 O O . GLN B 1 6 ? -5.402 34.219 17.594 1 94.94 6 GLN B O 1
ATOM 1517 N N . LYS B 1 7 ? -5.887 36.438 17.625 1 94.81 7 LYS B N 1
ATOM 1518 C CA . LYS B 1 7 ? -7.113 36.25 18.391 1 94.81 7 LYS B CA 1
ATOM 1519 C C . LYS B 1 7 ? -8.102 35.344 17.641 1 94.81 7 LYS B C 1
ATOM 1521 O O . LYS B 1 7 ? -8.703 34.469 18.219 1 94.81 7 LYS B O 1
ATOM 1526 N N . GLU B 1 8 ? -8.281 35.594 16.391 1 97 8 GLU B N 1
ATOM 1527 C CA . GLU B 1 8 ? -9.188 34.812 15.562 1 97 8 GLU B CA 1
ATOM 1528 C C . GLU B 1 8 ? -8.727 33.344 15.469 1 97 8 GLU B C 1
ATOM 1530 O O . GLU B 1 8 ? -9.539 32.438 15.5 1 97 8 GLU B O 1
ATOM 1535 N N . LEU B 1 9 ? -7.418 33.188 15.281 1 97.75 9 LEU B N 1
ATOM 1536 C CA . LEU B 1 9 ? -6.852 31.844 15.227 1 97.75 9 LEU B CA 1
ATOM 1537 C C . LEU B 1 9 ? -7.137 31.078 16.516 1 97.75 9 LEU B C 1
ATOM 1539 O O . LEU B 1 9 ? -7.602 29.938 16.484 1 97.75 9 LEU B O 1
ATOM 1543 N N . LEU B 1 10 ? -6.84 31.703 17.641 1 97.75 10 LEU B N 1
ATOM 1544 C CA . LEU B 1 10 ? -7.035 31.047 18.938 1 97.75 10 LEU B CA 1
ATOM 1545 C C . LEU B 1 10 ? -8.5 30.688 19.141 1 97.75 10 LEU B C 1
ATOM 1547 O O . LEU B 1 10 ? -8.805 29.609 19.688 1 97.75 10 LEU B O 1
ATOM 1551 N N . GLN B 1 11 ? -9.398 31.531 18.688 1 98.06 11 GLN B N 1
ATOM 1552 C CA . GLN B 1 11 ? -10.82 31.25 18.781 1 98.06 11 GLN B CA 1
ATOM 1553 C C . GLN B 1 11 ? -11.188 30.031 17.938 1 98.06 11 GLN B C 1
ATOM 1555 O O . GLN B 1 11 ? -11.93 29.156 18.391 1 98.06 11 GLN B O 1
ATOM 1560 N N . THR B 1 12 ? -10.664 30.031 16.734 1 98.5 12 THR B N 1
ATOM 1561 C CA . THR B 1 12 ? -10.914 28.906 15.836 1 98.5 12 THR B CA 1
ATOM 1562 C C . THR B 1 12 ? -10.391 27.609 16.438 1 98.5 12 THR B C 1
ATOM 1564 O O . THR B 1 12 ? -11.086 26.594 16.438 1 98.5 12 THR B O 1
ATOM 1567 N N . LEU B 1 13 ? -9.164 27.656 16.953 1 98.62 13 LEU B N 1
ATOM 1568 C CA . LEU B 1 13 ? -8.555 26.469 17.547 1 98.62 13 LEU B CA 1
ATOM 1569 C C . LEU B 1 13 ? -9.367 26 18.766 1 98.62 13 LEU B C 1
ATOM 1571 O O . LEU B 1 13 ? -9.57 24.797 18.953 1 98.62 13 LEU B O 1
ATOM 1575 N N . GLN B 1 14 ? -9.82 26.938 19.531 1 98.69 14 GLN B N 1
ATOM 1576 C CA . GLN B 1 14 ? -10.609 26.609 20.719 1 98.69 14 GLN B CA 1
ATOM 1577 C C . GLN B 1 14 ? -11.922 25.938 20.328 1 98.69 14 GLN B C 1
ATOM 1579 O O . GLN B 1 14 ? -12.305 24.922 20.922 1 98.69 14 GLN B O 1
ATOM 1584 N N . GLU B 1 15 ? -12.633 26.531 19.406 1 98.69 15 GLU B N 1
ATOM 1585 C CA . GLU B 1 15 ? -13.906 25.953 18.953 1 98.69 15 GLU B CA 1
ATOM 1586 C C . GLU B 1 15 ? -13.727 24.531 18.438 1 98.69 15 GLU B C 1
ATOM 1588 O O . GLU B 1 15 ? -14.523 23.656 18.75 1 98.69 15 GLU B O 1
ATOM 1593 N N . ARG B 1 16 ? -12.703 24.344 17.656 1 98.75 16 ARG B N 1
ATOM 1594 C CA . ARG B 1 16 ? -12.414 23.016 17.109 1 98.75 16 ARG B CA 1
ATOM 1595 C C . ARG B 1 16 ? -12.047 22.047 18.219 1 98.75 16 ARG B C 1
ATOM 1597 O O . ARG B 1 16 ? -12.531 20.906 18.25 1 98.75 16 ARG B O 1
ATOM 1604 N N . PHE B 1 17 ? -11.227 22.5 19.156 1 98.62 17 PHE B N 1
ATOM 1605 C CA . PHE B 1 17 ? -10.82 21.703 20.312 1 98.62 17 PHE B CA 1
ATOM 1606 C C . PHE B 1 17 ? -12.031 21.234 21.094 1 98.62 17 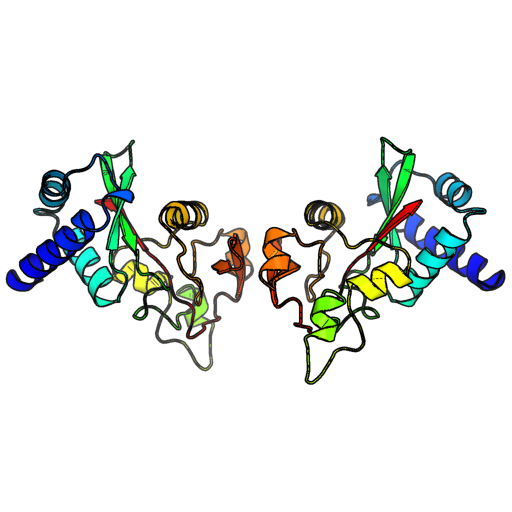PHE B C 1
ATOM 1608 O O . PHE B 1 17 ? -12.164 20.031 21.391 1 98.62 17 PHE B O 1
ATOM 1615 N N . GLU B 1 18 ? -12.906 22.125 21.312 1 98.31 18 GLU B N 1
ATOM 1616 C CA . GLU B 1 18 ? -14.062 21.844 22.156 1 98.31 18 GLU B CA 1
ATOM 1617 C C . GLU B 1 18 ? -15.094 21 21.406 1 98.31 18 GLU B C 1
ATOM 1619 O O . GLU B 1 18 ? -15.859 20.266 22.031 1 98.31 18 GLU B O 1
ATOM 1624 N N . SER B 1 19 ? -15.109 21.031 20.094 1 98 19 SER B N 1
ATOM 1625 C CA . SER B 1 19 ? -16.047 20.266 19.297 1 98 19 SER B CA 1
ATOM 1626 C C . SER B 1 19 ? -15.539 18.844 19.047 1 98 19 SER B C 1
ATOM 1628 O O . SER B 1 19 ? -16.266 18 18.531 1 98 19 SER B O 1
ATOM 1630 N N . ASN B 1 20 ? -14.258 18.594 19.391 1 98.06 20 ASN B N 1
ATOM 1631 C CA . ASN B 1 20 ? -13.656 17.297 19.109 1 98.06 20 ASN B CA 1
ATOM 1632 C C . ASN B 1 20 ? -12.984 16.719 20.344 1 98.06 20 ASN B C 1
ATOM 1634 O O . ASN B 1 20 ? -11.836 16.266 20.281 1 98.06 20 ASN B O 1
ATOM 1638 N N . MET B 1 21 ? -13.742 16.719 21.453 1 97.38 21 MET B N 1
ATOM 1639 C CA . MET B 1 21 ? -13.18 16.297 22.734 1 97.38 21 MET B CA 1
ATOM 1640 C C . MET B 1 21 ? -12.844 14.805 22.703 1 97.38 21 MET B C 1
ATOM 1642 O O . MET B 1 21 ? -12.094 14.312 23.562 1 97.38 21 MET B O 1
ATOM 1646 N N . ASN B 1 22 ? -13.32 14.078 21.797 1 96.31 22 ASN B N 1
ATOM 1647 C CA . ASN B 1 22 ? -12.984 12.664 21.641 1 96.31 22 ASN B CA 1
ATOM 1648 C C . ASN B 1 22 ? -11.5 12.469 21.359 1 96.31 22 ASN B C 1
ATOM 1650 O O . ASN B 1 22 ? -10.93 11.43 21.672 1 96.31 22 ASN B O 1
ATOM 1654 N N . ARG B 1 23 ? -10.82 13.453 20.75 1 96.75 23 ARG B N 1
ATOM 1655 C CA . ARG B 1 23 ? -9.398 13.383 20.422 1 96.75 23 ARG B CA 1
ATOM 1656 C C . ARG B 1 23 ? -8.539 13.578 21.672 1 96.75 23 ARG B C 1
ATOM 1658 O O . ARG B 1 23 ? -7.41 13.094 21.734 1 96.75 23 ARG B O 1
ATOM 1665 N N . HIS B 1 24 ? -9.07 14.336 22.672 1 96.19 24 HIS B N 1
ATOM 1666 C CA . HIS B 1 24 ? -8.336 14.75 23.859 1 96.19 24 HIS B CA 1
ATOM 1667 C C . HIS B 1 24 ? -9.266 14.867 25.062 1 96.19 24 HIS B C 1
ATOM 1669 O O . HIS B 1 24 ? -9.391 15.945 25.641 1 96.19 24 HIS B O 1
ATOM 1675 N N . PRO B 1 25 ? -9.789 13.766 25.531 1 94.56 25 PRO B N 1
ATOM 1676 C CA . PRO B 1 25 ? -10.875 13.797 26.516 1 94.56 25 PRO B CA 1
ATOM 1677 C C . PRO B 1 25 ? -10.445 14.383 27.859 1 94.56 25 PRO B C 1
ATOM 1679 O O . PRO B 1 25 ? -11.266 14.945 28.578 1 94.56 25 PRO B O 1
ATOM 1682 N N . ASP B 1 26 ? -9.195 14.32 28.219 1 93.81 26 ASP B N 1
ATOM 1683 C CA . ASP B 1 26 ? -8.789 14.734 29.547 1 93.81 26 ASP B CA 1
ATOM 1684 C C . ASP B 1 26 ? -7.984 16.031 29.5 1 93.81 26 ASP B C 1
ATOM 1686 O O . ASP B 1 26 ? -7.332 16.391 30.484 1 93.81 26 ASP B O 1
ATOM 1690 N N . MET B 1 27 ? -8.117 16.734 28.391 1 96.12 27 MET B N 1
ATOM 1691 C CA . MET B 1 27 ? -7.328 17.953 28.25 1 96.12 27 MET B CA 1
ATOM 1692 C C . MET B 1 27 ? -8.219 19.188 28.328 1 96.12 27 MET B C 1
ATOM 1694 O O . MET B 1 27 ? -9.422 19.109 28.062 1 96.12 27 MET B O 1
ATOM 1698 N N . SER B 1 28 ? -7.617 20.234 28.75 1 96.69 28 SER B N 1
ATOM 1699 C CA . SER B 1 28 ? -8.344 21.5 28.797 1 96.69 28 SER B CA 1
ATOM 1700 C C . SER B 1 28 ? -7.758 22.516 27.828 1 96.69 28 SER B C 1
ATOM 1702 O O . SER B 1 28 ? -6.535 22.609 27.672 1 96.69 28 SER B O 1
ATOM 1704 N N . TRP B 1 29 ? -8.656 23.219 27.234 1 97.94 29 TRP B N 1
ATOM 1705 C CA . TRP B 1 29 ? -8.211 24.25 26.281 1 97.94 29 TRP B CA 1
ATOM 1706 C C . TRP B 1 29 ? -7.355 25.297 26.984 1 97.94 29 TRP B C 1
ATOM 1708 O O . TRP B 1 29 ? -6.395 25.812 26.422 1 97.94 29 TRP B O 1
ATOM 1718 N N . GLU B 1 30 ? -7.684 25.609 28.188 1 97.69 30 GLU B N 1
ATOM 1719 C CA . GLU B 1 30 ? -6.934 26.609 28.938 1 97.69 30 GLU B CA 1
ATOM 1720 C C . GLU B 1 30 ? -5.457 26.25 29.031 1 97.69 30 GLU B C 1
ATOM 1722 O O . GLU B 1 30 ? -4.586 27.109 28.891 1 97.69 30 GLU B O 1
ATOM 1727 N N . ASP B 1 31 ? -5.18 25 29.266 1 96.56 31 ASP B N 1
ATOM 1728 C CA . ASP B 1 31 ? -3.805 24.516 29.359 1 96.56 31 ASP B CA 1
ATOM 1729 C C . ASP B 1 31 ? -3.113 24.609 28 1 96.56 31 ASP B C 1
ATOM 1731 O O . ASP B 1 31 ? -1.948 25 27.906 1 96.56 31 ASP B O 1
ATOM 1735 N N . VAL B 1 32 ? -3.855 24.25 26.953 1 97.81 32 VAL B N 1
ATOM 1736 C CA . VAL B 1 32 ? -3.316 24.297 25.594 1 97.81 32 VAL B CA 1
ATOM 1737 C C . VAL B 1 32 ? -2.992 25.75 25.234 1 97.81 32 VAL B C 1
ATOM 1739 O O . VAL B 1 32 ? -1.899 26.031 24.734 1 97.81 32 VAL B O 1
ATOM 1742 N N . GLN B 1 33 ? -3.932 26.625 25.484 1 97.31 33 GLN B N 1
ATOM 1743 C CA . GLN B 1 33 ? -3.75 28.031 25.156 1 97.31 33 GLN B CA 1
ATOM 1744 C C . GLN B 1 33 ? -2.568 28.625 25.922 1 97.31 33 GLN B C 1
ATOM 1746 O O . GLN B 1 33 ? -1.791 29.406 25.375 1 97.31 33 GLN B O 1
ATOM 1751 N N . SER B 1 34 ? -2.461 28.281 27.188 1 95.81 34 SER B N 1
ATOM 1752 C CA . SER B 1 34 ? -1.357 28.781 28 1 95.81 34 SER B CA 1
ATOM 1753 C C . SER B 1 34 ? -0.009 28.391 27.406 1 95.81 34 SER B C 1
ATOM 1755 O O . SER B 1 34 ? 0.941 29.188 27.438 1 95.81 34 SER B O 1
ATOM 1757 N N . ARG B 1 35 ? 0.031 27.188 26.875 1 94.69 35 ARG B N 1
ATOM 1758 C CA . ARG B 1 35 ? 1.265 26.703 26.266 1 94.69 35 ARG B CA 1
ATOM 1759 C C . ARG B 1 35 ? 1.553 27.438 24.953 1 94.69 35 ARG B C 1
ATOM 1761 O O . ARG B 1 35 ? 2.713 27.594 24.578 1 94.69 35 ARG B O 1
ATOM 1768 N N . LEU B 1 36 ? 0.504 27.922 24.297 1 96 36 LEU B N 1
ATOM 1769 C CA . LEU B 1 36 ? 0.644 28.594 23.016 1 96 36 LEU B CA 1
ATOM 1770 C C . LEU B 1 36 ? 1.04 30.062 23.203 1 96 36 LEU B C 1
ATOM 1772 O O . LEU B 1 36 ? 1.679 30.656 22.328 1 96 36 LEU B O 1
ATOM 1776 N N . GLU B 1 37 ? 0.608 30.531 24.312 1 89.31 37 GLU B N 1
ATOM 1777 C CA . GLU B 1 37 ? 0.848 31.953 24.578 1 89.31 37 GLU B CA 1
ATOM 1778 C C . GLU B 1 37 ? 2.34 32.281 24.562 1 89.31 37 GLU B C 1
ATOM 1780 O O . GLU B 1 37 ? 3.131 31.594 25.219 1 89.31 37 GLU B O 1
ATOM 1785 N N . GLY B 1 38 ? 2.727 33.219 23.812 1 88.56 38 GLY B N 1
ATOM 1786 C CA . GLY B 1 38 ? 4.109 33.688 23.734 1 88.56 38 GLY B CA 1
ATOM 1787 C C . GLY B 1 38 ? 4.949 32.906 22.75 1 88.56 38 GLY B C 1
ATOM 1788 O O . GLY B 1 38 ? 6.109 33.219 22.516 1 88.56 38 GLY B O 1
ATOM 1789 N N . LYS B 1 39 ? 4.434 31.859 22.219 1 94.94 39 LYS B N 1
ATOM 1790 C CA . LYS B 1 39 ? 5.16 31.078 21.234 1 94.94 39 LYS B CA 1
ATOM 1791 C C . LYS B 1 39 ? 4.805 31.516 19.812 1 94.94 39 LYS B C 1
ATOM 1793 O O . LYS B 1 39 ? 4.098 30.812 19.094 1 94.94 39 LYS B O 1
ATOM 1798 N N . THR B 1 40 ? 5.383 32.562 19.469 1 95.06 40 THR B N 1
ATOM 1799 C CA . THR B 1 40 ? 5.039 33.219 18.219 1 95.06 40 THR B CA 1
ATOM 1800 C C . THR B 1 40 ? 5.234 32.312 17.031 1 95.06 40 THR B C 1
ATOM 1802 O O . THR B 1 40 ? 4.387 32.25 16.125 1 95.06 40 THR B O 1
ATOM 1805 N N . ALA B 1 41 ? 6.352 31.578 17.016 1 96.81 41 ALA B N 1
ATOM 1806 C CA . ALA B 1 41 ? 6.648 30.688 15.898 1 96.81 41 ALA B CA 1
ATOM 1807 C C . ALA B 1 41 ? 5.609 29.578 15.797 1 96.81 41 ALA B C 1
ATOM 1809 O O . ALA B 1 41 ? 5.203 29.203 14.695 1 96.81 41 ALA B O 1
ATOM 1810 N N . LYS B 1 42 ? 5.188 29.094 16.922 1 97.94 42 LYS B N 1
ATOM 1811 C CA . LYS B 1 42 ? 4.176 28.047 16.953 1 97.94 42 LYS B CA 1
ATOM 1812 C C . LYS B 1 42 ? 2.822 28.562 16.484 1 97.94 42 LYS B C 1
ATOM 1814 O O . LYS B 1 42 ? 2.104 27.891 15.742 1 97.94 42 LYS B O 1
ATOM 1819 N N . LEU B 1 43 ? 2.512 29.734 16.906 1 97.94 43 LEU B N 1
ATOM 1820 C CA . LEU B 1 43 ? 1.257 30.344 16.484 1 97.94 43 LEU B CA 1
ATOM 1821 C C . LEU B 1 43 ? 1.252 30.594 14.984 1 97.94 43 LEU B C 1
ATOM 1823 O O . LEU B 1 43 ? 0.234 30.391 14.32 1 97.94 43 LEU B O 1
ATOM 1827 N N . LYS B 1 44 ? 2.369 30.984 14.523 1 97.94 44 LYS B N 1
ATOM 1828 C CA . LYS B 1 44 ? 2.486 31.203 13.086 1 97.94 44 LYS B CA 1
ATOM 1829 C C . LYS B 1 44 ? 2.287 29.891 12.312 1 97.94 44 LYS B C 1
ATOM 1831 O O . LYS B 1 44 ? 1.615 29.875 11.281 1 97.94 44 LYS B O 1
ATOM 1836 N N . ALA B 1 45 ? 2.84 28.844 12.773 1 98.69 45 ALA B N 1
ATOM 1837 C CA . ALA B 1 45 ? 2.682 27.531 12.148 1 98.69 45 ALA B CA 1
ATOM 1838 C C . ALA B 1 45 ? 1.221 27.094 12.156 1 98.69 45 ALA B C 1
ATOM 1840 O O . ALA B 1 45 ? 0.692 26.656 11.133 1 98.69 45 ALA B O 1
ATOM 1841 N N . LEU B 1 46 ? 0.629 27.297 13.266 1 98.81 46 LEU B N 1
ATOM 1842 C CA . LEU B 1 46 ? -0.777 26.922 13.383 1 98.81 46 LEU B CA 1
ATOM 1843 C C . LEU B 1 46 ? -1.639 27.766 12.445 1 98.81 46 LEU B C 1
ATOM 1845 O O . LEU B 1 46 ? -2.611 27.25 11.875 1 98.81 46 LEU B O 1
ATOM 1849 N N . TYR B 1 47 ? -1.282 28.984 12.352 1 98.38 47 TYR B N 1
ATOM 1850 C CA . TYR B 1 47 ? -2 29.859 11.43 1 98.38 47 TYR B CA 1
ATOM 1851 C C . TYR B 1 47 ? -1.885 29.359 9.992 1 98.38 47 TYR B C 1
ATOM 1853 O O . TYR B 1 47 ? -2.881 29.297 9.266 1 98.38 47 TYR B O 1
ATOM 1861 N N . GLU B 1 48 ? -0.716 28.969 9.602 1 98.5 48 GLU B N 1
ATOM 1862 C CA . GLU B 1 48 ? -0.493 28.469 8.242 1 98.5 48 GLU B CA 1
ATOM 1863 C C . GLU B 1 48 ? -1.191 27.125 8.031 1 98.5 48 GLU B C 1
ATOM 1865 O O . GLU B 1 48 ? -1.714 26.859 6.945 1 98.5 48 GLU B O 1
ATOM 1870 N N . MET B 1 49 ? -1.172 26.281 9.031 1 98.88 49 MET B N 1
ATOM 1871 C CA . MET B 1 49 ? -1.907 25.016 8.945 1 98.88 49 MET B CA 1
ATOM 1872 C C . MET B 1 49 ? -3.389 25.266 8.68 1 98.88 49 MET B C 1
ATOM 1874 O O . MET B 1 49 ? -3.994 24.609 7.832 1 98.88 49 MET B O 1
ATOM 1878 N N . GLU B 1 50 ? -3.912 26.266 9.398 1 98.69 50 GLU B N 1
ATOM 1879 C CA . GLU B 1 50 ? -5.316 26.641 9.219 1 98.69 50 GLU B CA 1
ATOM 1880 C C . GLU B 1 50 ? -5.562 27.234 7.84 1 98.69 50 GLU B C 1
ATOM 1882 O O . GLU B 1 50 ? -6.512 26.859 7.152 1 98.69 50 GLU B O 1
ATOM 1887 N N . ARG B 1 51 ? -4.73 28.078 7.453 1 97.81 51 ARG B N 1
ATOM 1888 C CA . ARG B 1 51 ? -4.875 28.812 6.199 1 97.81 51 ARG B CA 1
ATOM 1889 C C . ARG B 1 51 ? -4.824 27.859 5.004 1 97.81 51 ARG B C 1
ATOM 1891 O O . ARG B 1 51 ? -5.488 28.094 3.992 1 97.81 51 ARG B O 1
ATOM 1898 N N . THR B 1 52 ? -4.09 26.734 5.137 1 98.56 52 THR B N 1
ATOM 1899 C CA . THR B 1 52 ? -3.918 25.797 4.035 1 98.56 52 THR B CA 1
ATOM 1900 C C . THR B 1 52 ? -4.879 24.625 4.172 1 98.56 52 THR B C 1
ATOM 1902 O O . THR B 1 52 ? -4.68 23.578 3.549 1 98.56 52 THR B O 1
ATOM 1905 N N . ASP B 1 53 ? -5.797 24.75 5.023 1 98.75 53 ASP B N 1
ATOM 1906 C CA . ASP B 1 53 ? -6.941 23.844 5.145 1 98.75 53 ASP B CA 1
ATOM 1907 C C . ASP B 1 53 ? -6.555 22.562 5.863 1 98.75 53 ASP B C 1
ATOM 1909 O O . ASP B 1 53 ? -7.109 21.484 5.582 1 98.75 53 ASP B O 1
ATOM 1913 N N . GLY B 1 54 ? -5.582 22.688 6.789 1 98.88 54 GLY B N 1
ATOM 1914 C CA . GLY B 1 54 ? -5.199 21.516 7.562 1 98.88 54 GLY B CA 1
ATOM 1915 C C . GLY B 1 54 ? -6.117 21.25 8.742 1 98.88 54 GLY B C 1
ATOM 1916 O O . GLY B 1 54 ? -6.223 20.125 9.211 1 98.88 54 GLY B O 1
ATOM 1917 N N . GLU B 1 55 ? -6.738 22.312 9.211 1 98.88 55 GLU B N 1
ATOM 1918 C CA . GLU B 1 55 ? -7.609 22.234 10.383 1 98.88 55 GLU B CA 1
ATOM 1919 C C . GLU B 1 55 ? -6.895 21.578 11.562 1 98.88 55 GLU B C 1
ATOM 1921 O O . GLU B 1 55 ? -7.344 20.562 12.086 1 98.88 55 GLU B O 1
ATOM 1926 N N . PRO B 1 56 ? -5.82 22.203 11.992 1 98.88 56 PRO B N 1
ATOM 1927 C CA . PRO B 1 56 ? -5.035 21.578 13.055 1 98.88 56 PRO B CA 1
ATOM 1928 C C . PRO B 1 56 ? -5.801 21.469 14.367 1 98.88 56 PRO B C 1
ATOM 1930 O O . PRO B 1 56 ? -6.555 22.375 14.727 1 98.88 56 PRO B O 1
ATOM 1933 N N . ASP B 1 57 ? -5.648 20.375 15.047 1 98.81 57 ASP B N 1
ATOM 1934 C CA . ASP B 1 57 ? -6.234 20.109 16.359 1 98.81 57 ASP B CA 1
ATOM 1935 C C . ASP B 1 57 ? -5.293 19.266 17.219 1 98.81 57 ASP B C 1
ATOM 1937 O O . ASP B 1 57 ? -4.375 18.625 16.703 1 98.81 57 ASP B O 1
ATOM 1941 N N . VAL B 1 58 ? -5.535 19.375 18.516 1 98.5 58 VAL B N 1
ATOM 1942 C CA . VAL B 1 58 ? -4.746 18.578 19.453 1 98.5 58 VAL B CA 1
ATOM 1943 C C . VAL B 1 58 ? -5.215 17.125 19.422 1 98.5 58 VAL B C 1
ATOM 1945 O O . VAL B 1 58 ? -6.414 16.844 19.531 1 98.5 58 VAL B O 1
ATOM 1948 N N . VAL B 1 59 ? -4.219 16.188 19.219 1 97.62 59 VAL B N 1
ATOM 1949 C CA . VAL B 1 59 ? -4.629 14.789 19.172 1 97.62 59 VAL B CA 1
ATOM 1950 C C . VAL B 1 59 ? -3.924 14 20.266 1 97.62 59 VAL B C 1
ATOM 1952 O O . VAL B 1 59 ? -4.141 12.789 20.406 1 97.62 59 VAL B O 1
ATOM 1955 N N . GLY B 1 60 ? -3.08 14.648 20.938 1 94.81 60 GLY B N 1
ATOM 1956 C CA . GLY B 1 60 ? -2.379 13.945 22 1 94.81 60 GLY B CA 1
ATOM 1957 C C . GLY B 1 60 ? -1.344 14.805 22.703 1 94.81 60 GLY B C 1
ATOM 1958 O O . GLY B 1 60 ? -1.266 16.016 22.469 1 94.81 60 GLY B O 1
ATOM 1959 N N . LEU B 1 61 ? -0.735 14.164 23.688 1 94.44 61 LEU B N 1
ATOM 1960 C CA . LEU B 1 61 ? 0.339 14.758 24.484 1 94.44 61 LEU B CA 1
ATOM 1961 C C . LEU B 1 61 ? 1.574 13.867 24.484 1 94.44 61 LEU B C 1
ATOM 1963 O O . LEU B 1 61 ? 1.473 12.664 24.734 1 94.44 61 LEU B O 1
ATOM 1967 N N . ASP B 1 62 ? 2.656 14.461 24.016 1 92.19 62 ASP B N 1
ATOM 1968 C CA . ASP B 1 62 ? 3.91 13.734 24.172 1 92.19 62 ASP B CA 1
ATOM 1969 C C . ASP B 1 62 ? 4.273 13.586 25.656 1 92.19 62 ASP B C 1
ATOM 1971 O O . ASP B 1 62 ? 4.59 14.578 26.312 1 92.19 62 ASP B O 1
ATOM 1975 N N . GLN B 1 63 ? 4.27 12.43 26.125 1 88.56 63 GLN B N 1
ATOM 1976 C CA . GLN B 1 63 ? 4.438 12.188 27.562 1 88.56 63 GLN B CA 1
ATOM 1977 C C . GLN B 1 63 ? 5.855 12.531 28.016 1 88.56 63 GLN B C 1
ATOM 1979 O O . GLN B 1 63 ? 6.07 12.891 29.172 1 88.56 63 GLN B O 1
ATOM 1984 N N . LYS B 1 64 ? 6.738 12.352 27.141 1 90.38 64 LYS B N 1
ATOM 1985 C CA . LYS B 1 64 ? 8.133 12.602 27.484 1 90.38 64 LYS B CA 1
ATOM 1986 C C . LYS B 1 64 ? 8.414 14.094 27.625 1 90.38 64 LYS B C 1
ATOM 1988 O O . LYS B 1 64 ? 9.008 14.539 28.594 1 90.38 64 LYS B O 1
ATOM 1993 N N . SER B 1 65 ? 7.887 14.914 26.703 1 90.75 65 SER B N 1
ATOM 1994 C CA . SER B 1 65 ? 8.211 16.344 26.625 1 90.75 65 SER B CA 1
ATOM 1995 C C . SER B 1 65 ? 7.09 17.188 27.219 1 90.75 65 SER B C 1
ATOM 1997 O O . SER B 1 65 ? 7.297 18.359 27.531 1 90.75 65 SER B O 1
ATOM 1999 N N . GLY B 1 66 ? 5.973 16.609 27.344 1 91.31 66 GLY B N 1
ATOM 2000 C CA . GLY B 1 66 ? 4.82 17.359 27.812 1 91.31 66 GLY B CA 1
ATOM 2001 C C . GLY B 1 66 ? 4.242 18.281 26.75 1 91.31 66 GLY B C 1
ATOM 2002 O O . GLY B 1 66 ? 3.41 19.141 27.062 1 91.31 66 GLY B O 1
ATOM 2003 N N . GLU B 1 67 ? 4.676 18.094 25.531 1 95.31 67 GLU B N 1
ATOM 2004 C CA . GLU B 1 67 ? 4.188 18.953 24.469 1 95.31 67 GLU B CA 1
ATOM 2005 C C . GLU B 1 67 ? 2.893 18.422 23.875 1 95.31 67 GLU B C 1
ATOM 2007 O O . GLU B 1 67 ? 2.729 17.203 23.719 1 95.31 67 GLU B O 1
ATOM 2012 N N . TYR B 1 68 ? 2.031 19.344 23.531 1 97.69 68 TYR B N 1
ATOM 2013 C CA . TYR B 1 68 ? 0.82 18.984 22.812 1 97.69 68 TYR B CA 1
ATOM 2014 C C . TYR B 1 68 ? 1.127 18.688 21.344 1 97.69 68 TYR B C 1
ATOM 2016 O O . TYR B 1 68 ? 1.943 19.359 20.734 1 97.69 68 TYR B O 1
ATOM 2024 N N . LEU B 1 69 ? 0.444 17.688 20.844 1 98.12 69 LEU B N 1
ATOM 2025 C CA . LEU B 1 69 ? 0.598 17.312 19.438 1 98.12 69 LEU B CA 1
ATOM 2026 C C . LEU B 1 69 ? -0.558 17.859 18.609 1 98.12 69 LEU B C 1
ATOM 2028 O O . LEU B 1 69 ? -1.68 17.359 18.688 1 98.12 69 LEU B O 1
ATOM 2032 N N . PHE B 1 70 ? -0.247 18.969 17.859 1 98.81 70 PHE B N 1
ATOM 2033 C CA . PHE B 1 70 ? -1.197 19.438 16.859 1 98.81 70 PHE B CA 1
ATOM 2034 C C . PHE B 1 70 ? -0.99 18.734 15.539 1 98.81 70 PHE B C 1
ATOM 2036 O O . PHE B 1 70 ? 0.127 18.688 15.016 1 98.81 70 PHE B O 1
ATOM 2043 N N . VAL B 1 71 ? -2.066 18.125 14.984 1 98.88 71 VAL B N 1
ATOM 2044 C CA . VAL B 1 71 ? -2.002 17.438 13.703 1 98.88 71 VAL B CA 1
ATOM 2045 C C . VAL B 1 71 ? -3.109 17.953 12.781 1 98.88 71 VAL B C 1
ATOM 2047 O O . VAL B 1 71 ? -4.168 18.375 13.258 1 98.88 71 VAL B O 1
ATOM 2050 N N . ASP B 1 72 ? -2.795 18.062 11.492 1 98.94 72 ASP B N 1
ATOM 2051 C CA . ASP B 1 72 ? -3.867 18.344 10.539 1 98.94 72 ASP B CA 1
ATOM 2052 C C . ASP B 1 72 ? -4.992 17.312 10.664 1 98.94 72 ASP B C 1
ATOM 2054 O O . ASP B 1 72 ? -4.773 16.109 10.492 1 98.94 72 ASP B O 1
ATOM 2058 N N . CYS B 1 73 ? -6.199 17.844 10.938 1 98.81 73 CYS B N 1
ATOM 2059 C CA . CYS B 1 73 ? -7.32 16.922 11.148 1 98.81 73 CYS B CA 1
ATOM 2060 C C . CYS B 1 73 ? -8.438 17.188 10.148 1 98.81 73 CYS B C 1
ATOM 2062 O O . CYS B 1 73 ? -9.609 16.938 10.43 1 98.81 73 CYS B O 1
ATOM 2064 N N . SER B 1 74 ? -8.078 17.781 8.992 1 98.75 74 SER B N 1
ATOM 2065 C CA . SER B 1 74 ? -9.062 17.891 7.926 1 98.75 74 SER B CA 1
ATOM 2066 C C . SER B 1 74 ? -9.5 16.516 7.43 1 98.75 74 SER B C 1
ATOM 2068 O O . SER B 1 74 ? -8.703 15.578 7.41 1 98.75 74 SER B O 1
ATOM 2070 N N . LYS B 1 75 ? -10.719 16.375 7.055 1 98.62 75 LYS B N 1
ATOM 2071 C CA . LYS B 1 75 ? -11.273 15.094 6.629 1 98.62 75 LYS B CA 1
ATOM 2072 C C . LYS B 1 75 ? -10.477 14.508 5.469 1 98.62 75 LYS B C 1
ATOM 2074 O O . LYS B 1 75 ? -10.141 13.32 5.477 1 98.62 75 LYS B O 1
ATOM 2079 N N . GLU B 1 76 ? -10.203 15.273 4.441 1 98.88 76 GLU B N 1
ATOM 2080 C CA . GLU B 1 76 ? -9.336 14.93 3.32 1 98.88 76 GLU B CA 1
ATOM 2081 C C . GLU B 1 76 ? -8.016 15.68 3.393 1 98.88 76 GLU B C 1
ATOM 2083 O O . GLU B 1 76 ? -7.895 16.672 4.109 1 98.88 76 GLU B O 1
ATOM 2088 N N . SER B 1 77 ? -6.988 15.125 2.748 1 98.81 77 SER B N 1
ATOM 2089 C CA . SER B 1 77 ? -5.699 15.812 2.729 1 98.81 77 SER B CA 1
ATOM 2090 C C . SER B 1 77 ? -5.871 17.312 2.482 1 98.81 77 SER B C 1
ATOM 2092 O O . SER B 1 77 ? -6.699 17.719 1.663 1 98.81 77 SER B O 1
ATOM 2094 N N . PRO B 1 78 ? -5.148 18.156 3.248 1 98.88 78 PRO B N 1
ATOM 2095 C CA . PRO B 1 78 ? -5.355 19.609 3.166 1 98.88 78 PRO B CA 1
ATOM 2096 C C . PRO B 1 78 ? -5.309 20.125 1.732 1 98.88 78 PRO B C 1
ATOM 2098 O O . PRO B 1 78 ? -4.309 19.938 1.037 1 98.88 78 PRO B O 1
ATOM 2101 N N . THR B 1 79 ? -6.328 20.844 1.306 1 98.44 79 THR B N 1
ATOM 2102 C CA . THR B 1 79 ? -6.504 21.266 -0.079 1 98.44 79 THR B CA 1
ATOM 2103 C C . THR B 1 79 ? -5.414 22.266 -0.484 1 98.44 79 THR B C 1
ATOM 2105 O O . THR B 1 79 ? -4.969 22.266 -1.633 1 98.44 79 THR B O 1
ATOM 2108 N N . GLY B 1 80 ? -4.996 23.031 0.441 1 98.19 80 GLY B N 1
ATOM 2109 C CA . GLY B 1 80 ? -4 24.047 0.143 1 98.19 80 GLY B CA 1
ATOM 2110 C C . GLY B 1 80 ? -2.602 23.484 -0.021 1 98.19 80 GLY B C 1
ATOM 2111 O O . GLY B 1 80 ? -1.646 24.234 -0.241 1 98.19 80 GLY B O 1
ATOM 2112 N N . ARG B 1 81 ? -2.498 22.141 0.072 1 98.44 81 ARG B N 1
ATOM 2113 C CA . ARG B 1 81 ? -1.191 21.5 0.04 1 98.44 81 ARG B CA 1
ATOM 2114 C C . ARG B 1 81 ? -1.192 20.312 -0.92 1 98.44 81 ARG B C 1
ATOM 2116 O O . ARG B 1 81 ? -0.525 19.297 -0.672 1 98.44 81 ARG B O 1
ATOM 2123 N N . ARG B 1 82 ? -1.992 20.359 -1.897 1 98.75 82 ARG B N 1
ATOM 2124 C CA . ARG B 1 82 ? -2.084 19.25 -2.85 1 98.75 82 ARG B CA 1
ATOM 2125 C C . ARG B 1 82 ? -1.263 19.547 -4.102 1 98.75 82 ARG B C 1
ATOM 2127 O O . ARG B 1 82 ? -0.676 20.625 -4.23 1 98.75 82 ARG B O 1
ATOM 2134 N N . SER B 1 83 ? -1.073 18.547 -4.973 1 98.69 83 SER B N 1
ATOM 2135 C CA . SER B 1 83 ? -0.355 18.656 -6.238 1 98.69 83 SER B CA 1
ATOM 2136 C C . SER B 1 83 ? 1.107 19.016 -6.016 1 98.69 83 SER B C 1
ATOM 2138 O O . SER B 1 83 ? 1.666 19.844 -6.746 1 98.69 83 SER B O 1
ATOM 2140 N N . LEU B 1 84 ? 1.674 18.438 -4.992 1 98.81 84 LEU B N 1
ATOM 2141 C CA . LEU B 1 84 ? 3.086 18.609 -4.664 1 98.81 84 LEU B CA 1
ATOM 2142 C C . LEU B 1 84 ? 3.842 17.297 -4.832 1 98.81 84 LEU B C 1
ATOM 2144 O O . LEU B 1 84 ? 3.326 16.234 -4.492 1 98.81 84 LEU B O 1
ATOM 2148 N N . CYS B 1 85 ? 5.086 17.453 -5.367 1 98.88 85 CYS B N 1
ATOM 2149 C CA . CYS B 1 85 ? 5.938 16.266 -5.27 1 98.88 85 CYS B CA 1
ATOM 2150 C C . CYS B 1 85 ? 6.52 16.125 -3.867 1 98.88 85 CYS B C 1
ATOM 2152 O O . CYS B 1 85 ? 6.168 16.891 -2.965 1 98.88 85 CYS B O 1
ATOM 2154 N N . PHE B 1 86 ? 7.363 15.156 -3.619 1 98.88 86 PHE B N 1
ATOM 2155 C CA . PHE B 1 86 ? 7.695 14.75 -2.258 1 98.88 86 PHE B CA 1
ATOM 2156 C C . PHE B 1 86 ? 8.68 15.734 -1.626 1 98.88 86 PHE B C 1
ATOM 2158 O O . PHE B 1 86 ? 8.391 16.312 -0.58 1 98.88 86 PHE B O 1
ATOM 2165 N N . ASP B 1 87 ? 9.844 15.961 -2.332 1 98.81 87 ASP B N 1
ATOM 2166 C CA . ASP B 1 87 ? 10.867 16.797 -1.702 1 98.81 87 ASP B CA 1
ATOM 2167 C C . ASP B 1 87 ? 11.609 17.625 -2.74 1 98.81 87 ASP B C 1
ATOM 2169 O O . ASP B 1 87 ? 11.281 17.594 -3.928 1 98.81 87 ASP B O 1
ATOM 2173 N N . ARG B 1 88 ? 12.602 18.359 -2.234 1 98.5 88 ARG B N 1
ATOM 2174 C CA . ARG B 1 88 ? 13.336 19.312 -3.062 1 98.5 88 ARG B CA 1
ATOM 2175 C C . ARG B 1 88 ? 14.086 18.609 -4.184 1 98.5 88 ARG B C 1
ATOM 2177 O O . ARG B 1 88 ? 14.039 19.031 -5.336 1 98.5 88 ARG B O 1
ATOM 2184 N N . ALA B 1 89 ? 14.75 17.562 -3.826 1 98.44 89 ALA B N 1
ATOM 2185 C CA . ALA B 1 89 ? 15.516 16.828 -4.82 1 98.44 89 ALA B CA 1
ATOM 2186 C C . ALA B 1 89 ? 14.617 16.328 -5.949 1 98.44 89 ALA B C 1
ATOM 2188 O O . ALA B 1 89 ? 14.992 16.391 -7.121 1 98.44 89 ALA B O 1
ATOM 2189 N N . ALA B 1 90 ? 13.461 15.797 -5.602 1 98.5 90 ALA B N 1
ATOM 2190 C CA . ALA B 1 90 ? 12.5 15.336 -6.594 1 98.5 90 ALA B CA 1
ATOM 2191 C C . ALA B 1 90 ? 12.008 16.484 -7.469 1 98.5 90 ALA B C 1
ATOM 2193 O O . ALA B 1 90 ? 11.883 16.344 -8.688 1 98.5 90 ALA B O 1
ATOM 2194 N N . LEU B 1 91 ? 11.719 17.578 -6.809 1 98.56 91 LEU B N 1
ATOM 2195 C CA . LEU B 1 91 ? 11.273 18.766 -7.523 1 98.56 91 LEU B CA 1
ATOM 2196 C C . LEU B 1 91 ? 12.305 19.219 -8.547 1 98.56 91 LEU B C 1
ATOM 2198 O O . LEU B 1 91 ? 11.969 19.5 -9.703 1 98.56 91 LEU B O 1
ATOM 2202 N N . GLU B 1 92 ? 13.516 19.25 -8.195 1 97.81 92 GLU B N 1
ATOM 2203 C CA . GLU B 1 92 ? 14.602 19.719 -9.047 1 97.81 92 GLU B CA 1
ATOM 2204 C C . GLU B 1 92 ? 14.883 18.734 -10.18 1 97.81 92 GLU B C 1
ATOM 2206 O O . GLU B 1 92 ? 15.32 19.141 -11.266 1 97.81 92 GLU B O 1
ATOM 2211 N N . ALA B 1 93 ? 14.617 17.5 -9.984 1 96.44 93 ALA B N 1
ATOM 2212 C CA . ALA B 1 93 ? 14.875 16.453 -10.977 1 96.44 93 ALA B CA 1
ATOM 2213 C C . ALA B 1 93 ? 13.812 16.469 -12.07 1 96.44 93 ALA B C 1
ATOM 2215 O O . ALA B 1 93 ? 14.047 15.969 -13.18 1 96.44 93 ALA B O 1
ATOM 2216 N N . ARG B 1 94 ? 12.656 16.953 -11.703 1 95.25 94 ARG B N 1
ATOM 2217 C CA . ARG B 1 94 ? 11.586 17.016 -12.695 1 95.25 94 ARG B CA 1
ATOM 2218 C C . ARG B 1 94 ? 11.828 18.141 -13.688 1 95.25 94 ARG B C 1
ATOM 2220 O O . ARG B 1 94 ? 11.938 19.312 -13.289 1 95.25 94 ARG B O 1
ATOM 2227 N N . LYS B 1 95 ? 11.875 17.812 -15.023 1 93.38 95 LYS B N 1
ATOM 2228 C CA . LYS B 1 95 ? 12.219 18.781 -16.047 1 93.38 95 LYS B CA 1
ATOM 2229 C C . LYS B 1 95 ? 10.961 19.391 -16.688 1 93.38 95 LYS B C 1
ATOM 2231 O O . LYS B 1 95 ? 10.969 20.547 -17.094 1 93.38 95 LYS B O 1
ATOM 2236 N N . LYS B 1 96 ? 9.938 18.594 -16.734 1 95.44 96 LYS B N 1
ATOM 2237 C CA . LYS B 1 96 ? 8.703 19.047 -17.375 1 95.44 96 LYS B CA 1
ATOM 2238 C C . LYS B 1 96 ? 7.543 19.047 -16.391 1 95.44 96 LYS B C 1
ATOM 2240 O O . LYS B 1 96 ? 7.496 18.234 -15.461 1 95.44 96 LYS B O 1
ATOM 2245 N N . HIS B 1 97 ? 6.578 19.891 -16.641 1 96.5 97 HIS B N 1
ATOM 2246 C CA . HIS B 1 97 ? 5.359 20.031 -15.852 1 96.5 97 HIS B CA 1
ATOM 2247 C C . HIS B 1 97 ? 5.66 19.984 -14.352 1 96.5 97 HIS B C 1
ATOM 2249 O O . HIS B 1 97 ? 5.051 19.219 -13.609 1 96.5 97 HIS B O 1
ATOM 2255 N N . LYS B 1 98 ? 6.539 20.75 -13.836 1 96.94 98 LYS B N 1
ATOM 2256 C CA . LYS B 1 98 ? 6.953 20.812 -12.438 1 96.94 98 LYS B CA 1
ATOM 2257 C C . LYS B 1 98 ? 5.816 21.297 -11.547 1 96.94 98 LYS B C 1
ATOM 2259 O O . LYS B 1 98 ? 5.125 22.25 -11.883 1 96.94 98 LYS B O 1
ATOM 2264 N N . PRO B 1 99 ? 5.629 20.562 -10.453 1 98.12 99 PRO B N 1
ATOM 2265 C CA . PRO B 1 99 ? 4.695 21.156 -9.484 1 98.12 99 PRO B CA 1
ATOM 2266 C C . PRO B 1 99 ? 5.219 22.438 -8.867 1 98.12 99 PRO B C 1
ATOM 2268 O O . PRO B 1 99 ? 6.387 22.797 -9.062 1 98.12 99 PRO B O 1
ATOM 2271 N N . GLU B 1 100 ? 4.332 23.125 -8.242 1 97.75 100 GLU B N 1
ATOM 2272 C CA . GLU B 1 100 ? 4.68 24.406 -7.648 1 97.75 100 GLU B CA 1
ATOM 2273 C C . GLU B 1 100 ? 5.73 24.25 -6.555 1 97.75 100 GLU B C 1
ATOM 2275 O O . GLU B 1 100 ? 6.551 25.141 -6.336 1 97.75 100 GLU B O 1
ATOM 2280 N N . SER B 1 101 ? 5.695 23.188 -5.879 1 98.44 101 SER B N 1
ATOM 2281 C CA . SER B 1 101 ? 6.602 22.953 -4.762 1 98.44 101 SER B CA 1
ATOM 2282 C C . SER B 1 101 ? 6.609 21.484 -4.355 1 98.44 101 SER B C 1
ATOM 2284 O O . SER B 1 101 ? 6.258 20.609 -5.156 1 98.44 101 SER B O 1
ATOM 2286 N N . SER B 1 102 ? 7.203 21.234 -3.182 1 98.88 102 SER B N 1
ATOM 2287 C CA . SER B 1 102 ? 7.242 19.891 -2.621 1 98.88 102 SER B CA 1
ATOM 2288 C C . SER B 1 102 ? 6.633 19.859 -1.225 1 98.88 102 SER B C 1
ATOM 2290 O O . SER B 1 102 ? 6.582 20.875 -0.538 1 98.88 102 SER B O 1
ATOM 2292 N N . ALA B 1 103 ? 6.156 18.703 -0.877 1 98.94 103 ALA B N 1
ATOM 2293 C CA . ALA B 1 103 ? 5.574 18.516 0.448 1 98.94 103 ALA B CA 1
ATOM 2294 C C . ALA B 1 103 ? 6.578 18.859 1.544 1 98.94 103 ALA B C 1
ATOM 2296 O O . ALA B 1 103 ? 6.242 19.562 2.504 1 98.94 103 ALA B O 1
ATOM 2297 N N . ALA B 1 104 ? 7.805 18.406 1.37 1 98.88 104 ALA B N 1
ATOM 2298 C CA . ALA B 1 104 ? 8.836 18.656 2.373 1 98.88 104 ALA B CA 1
ATOM 2299 C C . ALA B 1 104 ? 9.141 20.141 2.496 1 98.88 104 ALA B C 1
ATOM 2301 O O . ALA B 1 104 ? 9.305 20.656 3.604 1 98.88 104 ALA B O 1
ATOM 2302 N N . ASP B 1 105 ? 9.211 20.828 1.367 1 98.75 105 ASP B N 1
ATOM 2303 C CA . ASP B 1 105 ? 9.484 22.25 1.39 1 98.75 105 ASP B CA 1
ATOM 2304 C C . ASP B 1 105 ? 8.359 23.016 2.08 1 98.75 105 ASP B C 1
ATOM 2306 O O . ASP B 1 105 ? 8.609 23.875 2.932 1 98.75 105 ASP B O 1
ATOM 2310 N N . VAL B 1 106 ? 7.133 22.719 1.693 1 98.88 106 VAL B N 1
ATOM 2311 C CA . VAL B 1 106 ? 5.988 23.438 2.256 1 98.88 106 VAL B CA 1
ATOM 2312 C C . VAL B 1 106 ? 5.891 23.156 3.754 1 98.88 106 VAL B C 1
ATOM 2314 O O . VAL B 1 106 ? 5.629 24.062 4.543 1 98.88 106 VAL B O 1
ATOM 2317 N N . ALA B 1 107 ? 6.133 21.938 4.148 1 98.94 107 ALA B N 1
ATOM 2318 C CA . ALA B 1 107 ? 6.129 21.609 5.566 1 98.94 107 ALA B CA 1
ATOM 2319 C C . ALA B 1 107 ? 7.164 22.422 6.328 1 98.94 107 ALA B C 1
ATOM 2321 O O . ALA B 1 107 ? 6.871 22.969 7.395 1 98.94 107 ALA B O 1
ATOM 2322 N N . ARG B 1 108 ? 8.336 22.5 5.781 1 98.62 108 ARG B N 1
ATOM 2323 C CA . ARG B 1 108 ? 9.406 23.297 6.395 1 98.62 108 ARG B CA 1
ATOM 2324 C C . ARG B 1 108 ? 9.023 24.766 6.484 1 98.62 108 ARG B C 1
ATOM 2326 O O . ARG B 1 108 ? 9.258 25.406 7.508 1 98.62 108 ARG B O 1
ATOM 2333 N N . GLU B 1 109 ? 8.453 25.25 5.438 1 98.44 109 GLU B N 1
ATOM 2334 C CA . GLU B 1 109 ? 8.039 26.656 5.398 1 98.44 109 GLU B CA 1
ATOM 2335 C C . GLU B 1 109 ? 6.988 26.938 6.469 1 98.44 109 GLU B C 1
ATOM 2337 O O . GLU B 1 109 ? 7.012 28 7.094 1 98.44 109 GLU B O 1
ATOM 2342 N N . ILE B 1 110 ? 6.098 26.047 6.633 1 98.44 110 ILE B N 1
ATOM 2343 C CA . ILE B 1 110 ? 5.051 26.188 7.641 1 98.44 110 ILE B CA 1
ATOM 2344 C C . ILE B 1 110 ? 5.641 26.016 9.031 1 98.44 110 ILE B C 1
ATOM 2346 O O . ILE B 1 110 ? 5.195 26.641 9.992 1 98.44 110 ILE B O 1
ATOM 2350 N N . GLY B 1 111 ? 6.648 25.188 9.109 1 98.5 111 GLY B N 1
ATOM 2351 C CA . GLY B 1 111 ? 7.27 24.891 10.391 1 98.5 111 GLY B CA 1
ATOM 2352 C C . GLY B 1 111 ? 6.719 23.625 11.031 1 98.5 111 GLY B C 1
ATOM 2353 O O . GLY B 1 111 ? 6.598 23.562 12.258 1 98.5 111 GLY B O 1
ATOM 2354 N N . ILE B 1 112 ? 6.32 22.656 10.219 1 98.81 112 ILE B N 1
ATOM 2355 C CA . ILE B 1 112 ? 5.754 21.422 10.734 1 98.81 112 ILE B CA 1
ATOM 2356 C C . ILE B 1 112 ? 6.484 20.219 10.125 1 98.81 112 ILE B C 1
ATOM 2358 O O . ILE B 1 112 ? 7.352 20.391 9.266 1 98.81 112 ILE B O 1
ATOM 2362 N N . GLU B 1 113 ? 6.121 19.047 10.633 1 98.56 113 GLU B N 1
ATOM 2363 C CA . GLU B 1 113 ? 6.723 17.797 10.148 1 98.56 113 GLU B CA 1
ATOM 2364 C C . GLU B 1 113 ? 5.688 16.922 9.453 1 98.56 113 GLU B C 1
ATOM 2366 O O . GLU B 1 113 ? 4.539 16.828 9.891 1 98.56 113 GLU B O 1
ATOM 2371 N N . LEU B 1 114 ? 6.152 16.281 8.367 1 98.88 114 LEU B N 1
ATOM 2372 C CA . LEU B 1 114 ? 5.281 15.266 7.793 1 98.88 114 LEU B CA 1
ATOM 2373 C C . LEU B 1 114 ? 5.004 14.156 8.805 1 98.88 114 LEU B C 1
ATOM 2375 O O . LEU B 1 114 ? 5.887 13.789 9.586 1 98.88 114 LEU B O 1
ATOM 2379 N N . LEU B 1 115 ? 3.818 13.586 8.68 1 98.88 115 LEU B N 1
ATOM 2380 C CA . LEU B 1 115 ? 3.506 12.469 9.555 1 98.88 115 LEU B CA 1
ATOM 2381 C C . LEU B 1 115 ? 4.328 11.242 9.188 1 98.88 115 LEU B C 1
ATOM 2383 O O . LEU B 1 115 ? 4.602 11 8.008 1 98.88 115 LEU B O 1
ATOM 2387 N N . THR B 1 116 ? 4.688 10.484 10.234 1 98.69 116 THR B N 1
ATOM 2388 C CA . THR B 1 116 ? 5.152 9.117 10.008 1 98.69 116 THR B CA 1
ATOM 2389 C C . THR B 1 116 ? 3.982 8.188 9.703 1 98.69 116 THR B C 1
ATOM 2391 O O . THR B 1 116 ? 2.824 8.555 9.914 1 98.69 116 THR B O 1
ATOM 2394 N N . GLU B 1 117 ? 4.324 7.035 9.219 1 98.38 117 GLU B N 1
ATOM 2395 C CA . GLU B 1 117 ? 3.264 6.055 9.008 1 98.38 117 GLU B CA 1
ATOM 2396 C C . GLU B 1 117 ? 2.498 5.777 10.297 1 98.38 117 GLU B C 1
ATOM 2398 O O . GLU B 1 117 ? 1.267 5.723 10.297 1 98.38 117 GLU B O 1
ATOM 2403 N N . ASP B 1 118 ? 3.223 5.578 11.406 1 98.19 118 ASP B N 1
ATOM 2404 C CA . ASP B 1 118 ? 2.592 5.293 12.695 1 98.19 118 ASP B CA 1
ATOM 2405 C C . ASP B 1 118 ? 1.67 6.434 13.117 1 98.19 118 ASP B C 1
ATOM 2407 O O . ASP B 1 118 ? 0.558 6.195 13.594 1 98.19 118 ASP B O 1
ATOM 2411 N N . GLN B 1 119 ? 2.127 7.617 12.969 1 98.06 119 GLN B N 1
ATOM 2412 C CA . GLN B 1 119 ? 1.324 8.781 13.328 1 98.06 119 GLN B CA 1
ATOM 2413 C C . GLN B 1 119 ? 0.073 8.875 12.461 1 98.06 119 GLN B C 1
ATOM 2415 O O . GLN B 1 119 ? -1.003 9.227 12.945 1 98.06 119 GLN B O 1
ATOM 2420 N N . TYR B 1 120 ? 0.271 8.617 11.172 1 98.81 120 TYR B N 1
ATOM 2421 C CA . TYR B 1 120 ? -0.876 8.602 10.273 1 98.81 120 TYR B CA 1
ATOM 2422 C C . TYR B 1 120 ? -1.902 7.566 10.719 1 98.81 120 TYR B C 1
ATOM 2424 O O . TYR B 1 120 ? -3.104 7.844 10.734 1 98.81 120 TYR B O 1
ATOM 2432 N N . ARG B 1 121 ? -1.412 6.371 11.031 1 98.5 121 ARG B N 1
ATOM 2433 C CA . ARG B 1 121 ? -2.291 5.305 11.5 1 98.5 121 ARG B CA 1
ATOM 2434 C C . ARG B 1 121 ? -2.98 5.695 12.805 1 98.5 121 ARG B C 1
ATOM 2436 O O . ARG B 1 121 ? -4.16 5.398 13 1 98.5 121 ARG B O 1
ATOM 2443 N N . GLU B 1 122 ? -2.264 6.312 13.711 1 97.44 122 GLU B N 1
ATOM 2444 C CA . GLU B 1 122 ? -2.842 6.781 14.969 1 97.44 122 GLU B CA 1
ATOM 2445 C C . GLU B 1 122 ? -3.957 7.793 14.719 1 97.44 122 GLU B C 1
ATOM 2447 O O . GLU B 1 122 ? -4.969 7.797 15.422 1 97.44 122 GLU B O 1
ATOM 2452 N N . LEU B 1 123 ? -3.744 8.656 13.758 1 98.25 123 LEU B N 1
ATOM 2453 C CA . LEU B 1 123 ? -4.73 9.68 13.422 1 98.25 123 LEU B CA 1
ATOM 2454 C C . LEU B 1 123 ? -6.07 9.039 13.062 1 98.25 123 LEU B C 1
ATOM 2456 O O . LEU B 1 123 ? -7.129 9.594 13.375 1 98.25 123 LEU B O 1
ATOM 2460 N N . GLN B 1 124 ? -6.031 7.867 12.469 1 98.12 124 GLN B N 1
ATOM 2461 C CA . GLN B 1 124 ? -7.234 7.195 11.984 1 98.12 124 GLN B CA 1
ATOM 2462 C C . GLN B 1 124 ? -8.102 6.723 13.148 1 98.12 124 GLN B C 1
ATOM 2464 O O . GLN B 1 124 ? -9.266 6.355 12.953 1 98.12 124 GLN B O 1
ATOM 2469 N N . GLN B 1 125 ? -7.555 6.672 14.328 1 96.69 125 GLN B N 1
ATOM 2470 C CA . GLN B 1 125 ? -8.336 6.277 15.5 1 96.69 125 GLN B CA 1
ATOM 2471 C C . GLN B 1 125 ? -9.453 7.277 15.781 1 96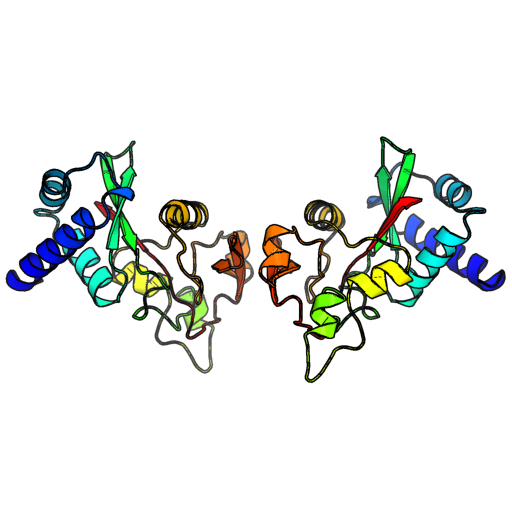.69 125 GLN B C 1
ATOM 2473 O O . GLN B 1 125 ? -10.414 6.961 16.484 1 96.69 125 GLN B O 1
ATOM 2478 N N . PHE B 1 126 ? -9.328 8.438 15.242 1 97.12 126 PHE B N 1
ATOM 2479 C CA . PHE B 1 126 ? -10.297 9.492 15.516 1 97.12 126 PHE B CA 1
ATOM 2480 C C . PHE B 1 126 ? -11.312 9.594 14.383 1 97.12 126 PHE B C 1
ATOM 2482 O O . PHE B 1 126 ? -12.188 10.469 14.406 1 97.12 126 PHE B O 1
ATOM 2489 N N . GLY B 1 127 ? -11.242 8.758 13.398 1 95.25 127 GLY B N 1
ATOM 2490 C CA . GLY B 1 127 ? -12.133 8.703 12.25 1 95.25 127 GLY B CA 1
ATOM 2491 C C . GLY B 1 127 ? -11.406 8.492 10.938 1 95.25 127 GLY B C 1
ATOM 2492 O O . GLY B 1 127 ? -10.172 8.453 10.906 1 95.25 127 GLY B O 1
ATOM 2493 N N . PRO B 1 128 ? -12.188 8.297 9.906 1 97.62 128 PRO B N 1
ATOM 2494 C CA . PRO B 1 128 ? -11.57 8.094 8.594 1 97.62 128 PRO B CA 1
ATOM 2495 C C . PRO B 1 128 ? -11.016 9.391 8 1 97.62 128 PRO B C 1
ATOM 2497 O O . PRO B 1 128 ? -11.758 10.352 7.809 1 97.62 128 PRO B O 1
ATOM 2500 N N . PHE B 1 129 ? -9.789 9.438 7.832 1 98.62 129 PHE B N 1
ATOM 2501 C CA . PHE B 1 129 ? -9.125 10.531 7.133 1 98.62 129 PHE B CA 1
ATOM 2502 C C . PHE B 1 129 ? -8.594 10.07 5.785 1 98.62 129 PHE B C 1
ATOM 2504 O O . PHE B 1 129 ? -8.07 8.953 5.672 1 98.62 129 PHE B O 1
ATOM 2511 N N . ASP B 1 130 ? -8.742 10.891 4.727 1 98.69 130 ASP B N 1
ATOM 2512 C CA . ASP B 1 130 ? -8.219 10.625 3.389 1 98.69 130 ASP B CA 1
ATOM 2513 C C . ASP B 1 130 ? -8.938 9.438 2.748 1 98.69 130 ASP B C 1
ATOM 2515 O O . ASP B 1 130 ? -8.289 8.523 2.232 1 98.69 130 ASP B O 1
ATOM 2519 N N . ALA B 1 131 ? -10.273 9.5 2.754 1 98.25 131 ALA B N 1
ATOM 2520 C CA . ALA B 1 131 ? -11.086 8.445 2.152 1 98.25 131 ALA B CA 1
ATOM 2521 C C . ALA B 1 131 ? -11.195 8.633 0.641 1 98.25 131 ALA B C 1
ATOM 2523 O O . ALA B 1 131 ? -11.578 7.703 -0.079 1 98.25 131 ALA B O 1
ATOM 2524 N N . LYS B 1 132 ? -10.836 9.867 0.192 1 97.88 132 LYS B N 1
ATOM 2525 C CA . LYS B 1 132 ? -10.891 10.18 -1.233 1 97.88 132 LYS B CA 1
ATOM 2526 C C . LYS B 1 132 ? -9.562 10.758 -1.723 1 97.88 132 LYS B C 1
ATOM 2528 O O . LYS B 1 132 ? -9.414 11.055 -2.908 1 97.88 132 LYS B O 1
ATOM 2533 N N . THR B 1 133 ? -8.648 10.969 -0.811 1 98.75 133 THR B N 1
ATOM 2534 C CA . THR B 1 133 ? -7.348 11.562 -1.092 1 98.75 133 THR B CA 1
ATOM 2535 C C . THR B 1 133 ? -6.227 10.742 -0.463 1 98.75 133 THR B C 1
ATOM 2537 O O . THR B 1 133 ? -6.473 9.672 0.097 1 98.75 133 THR B O 1
ATOM 2540 N N . SER B 1 134 ? -5.043 11.156 -0.684 1 98.75 134 SER B N 1
ATOM 2541 C CA . SER B 1 134 ? -3.877 10.539 -0.053 1 98.75 134 SER B CA 1
ATOM 2542 C C . SER B 1 134 ? -2.918 11.602 0.48 1 98.75 134 SER B C 1
ATOM 2544 O O . SER B 1 134 ? -3.047 12.781 0.154 1 98.75 134 SER B O 1
ATOM 2546 N N . SER B 1 135 ? -2.051 11.164 1.36 1 98.94 135 SER B N 1
ATOM 2547 C CA . SER B 1 135 ? -1.092 12.078 1.97 1 98.94 135 SER B CA 1
ATOM 2548 C C . SER B 1 135 ? 0.312 11.484 1.979 1 98.94 135 SER B C 1
ATOM 2550 O O . SER B 1 135 ? 0.511 10.352 2.436 1 98.94 135 SER B O 1
ATOM 2552 N N . TRP B 1 136 ? 1.268 12.305 1.418 1 98.94 136 TRP B N 1
ATOM 2553 C CA . TRP B 1 136 ? 2.664 11.922 1.598 1 98.94 136 TRP B CA 1
ATOM 2554 C C . TRP B 1 136 ? 2.986 11.711 3.072 1 98.94 136 TRP B C 1
ATOM 2556 O O . TRP B 1 136 ? 2.496 12.445 3.934 1 98.94 136 TRP B O 1
ATOM 2566 N N . ILE B 1 137 ? 3.781 10.734 3.379 1 98.94 137 ILE B N 1
ATOM 2567 C CA . ILE B 1 137 ? 4.285 10.523 4.73 1 98.94 137 ILE B CA 1
ATOM 2568 C C . ILE B 1 137 ? 5.812 10.453 4.707 1 98.94 137 ILE B C 1
ATOM 2570 O O . ILE B 1 137 ? 6.418 10.352 3.639 1 98.94 137 ILE B O 1
ATOM 2574 N N . GLN B 1 138 ? 6.41 10.617 5.883 1 98.88 138 GLN B N 1
ATOM 2575 C CA . GLN B 1 138 ? 7.859 10.445 5.965 1 98.88 138 GLN B CA 1
ATOM 2576 C C . GLN B 1 138 ? 8.297 9.148 5.289 1 98.88 138 GLN B C 1
ATOM 2578 O O . GLN B 1 138 ? 7.652 8.109 5.449 1 98.88 138 GLN B O 1
ATOM 2583 N N . THR B 1 139 ? 9.344 9.266 4.535 1 98.81 139 THR B N 1
ATOM 2584 C CA . THR B 1 139 ? 9.836 8.156 3.727 1 98.81 139 THR B CA 1
ATOM 2585 C C . THR B 1 139 ? 11.219 7.711 4.203 1 98.81 139 THR B C 1
ATOM 2587 O O . THR B 1 139 ? 12.133 8.531 4.336 1 98.81 139 THR B O 1
ATOM 2590 N N . PRO B 1 140 ? 11.336 6.422 4.523 1 98.25 140 PRO B N 1
ATOM 2591 C CA . PRO B 1 140 ? 12.664 5.926 4.895 1 98.25 140 PRO B CA 1
ATOM 2592 C C . PRO B 1 140 ? 13.703 6.16 3.803 1 98.25 140 PRO B C 1
ATOM 2594 O O . PRO B 1 140 ? 13.383 6.105 2.613 1 98.25 140 PRO B O 1
ATOM 2597 N N . ASP B 1 141 ? 14.93 6.273 4.234 1 98.06 141 ASP B N 1
ATOM 2598 C CA . ASP B 1 141 ? 16.031 6.609 3.336 1 98.06 141 ASP B CA 1
ATOM 2599 C C . ASP B 1 141 ? 16.203 5.539 2.264 1 98.06 141 ASP B C 1
ATOM 2601 O O . ASP B 1 141 ? 16.516 5.852 1.11 1 98.06 141 ASP B O 1
ATOM 2605 N N . ASN B 1 142 ? 16.047 4.352 2.631 1 97.56 142 ASN B N 1
ATOM 2606 C CA . ASN B 1 142 ? 16.297 3.256 1.698 1 97.56 142 ASN B CA 1
ATOM 2607 C C . ASN B 1 142 ? 15.32 3.287 0.527 1 97.56 142 ASN B C 1
ATOM 2609 O O . ASN B 1 142 ? 15.656 2.865 -0.581 1 97.56 142 ASN B O 1
ATOM 2613 N N . ILE B 1 143 ? 14.156 3.717 0.729 1 98.38 143 ILE B N 1
ATOM 2614 C CA . ILE B 1 143 ? 13.172 3.861 -0.337 1 98.38 143 ILE B CA 1
ATOM 2615 C C . ILE B 1 143 ? 13.438 5.148 -1.115 1 98.38 143 ILE B C 1
ATOM 2617 O O . ILE B 1 143 ? 13.438 5.145 -2.348 1 98.38 143 ILE B O 1
ATOM 2621 N N . ARG B 1 144 ? 13.75 6.246 -0.381 1 98.62 144 ARG B N 1
ATOM 2622 C CA . ARG B 1 144 ? 13.961 7.539 -1.021 1 98.62 144 ARG B CA 1
ATOM 2623 C C . ARG B 1 144 ? 15.188 7.512 -1.927 1 98.62 144 ARG B C 1
ATOM 2625 O O . ARG B 1 144 ? 15.188 8.102 -3.01 1 98.62 144 ARG B O 1
ATOM 2632 N N . GLN B 1 145 ? 16.234 6.895 -1.503 1 98.06 145 GLN B N 1
ATOM 2633 C CA . GLN B 1 145 ? 17.484 6.828 -2.256 1 98.06 145 GLN B CA 1
ATOM 2634 C C . GLN B 1 145 ? 17.281 6.094 -3.578 1 98.06 145 GLN B C 1
ATOM 2636 O O . GLN B 1 145 ? 18.078 6.242 -4.504 1 98.06 145 GLN B O 1
ATOM 2641 N N . ARG B 1 146 ? 16.234 5.309 -3.625 1 97.75 146 ARG B N 1
ATOM 2642 C CA . ARG B 1 146 ? 15.938 4.555 -4.84 1 97.75 146 ARG B CA 1
ATOM 2643 C C . ARG B 1 146 ? 14.891 5.273 -5.691 1 97.75 146 ARG B C 1
ATOM 2645 O O . ARG B 1 146 ? 14.367 4.703 -6.648 1 97.75 146 ARG B O 1
ATOM 2652 N N . GLY B 1 147 ? 14.539 6.477 -5.25 1 98.19 147 GLY B N 1
ATOM 2653 C CA . GLY B 1 147 ? 13.711 7.34 -6.07 1 98.19 147 GLY B CA 1
ATOM 2654 C C . GLY B 1 147 ? 12.25 7.328 -5.66 1 98.19 147 GLY B C 1
ATOM 2655 O O . GLY B 1 147 ? 11.43 8.039 -6.246 1 98.19 147 GLY B O 1
ATOM 2656 N N . GLY B 1 148 ? 11.961 6.516 -4.609 1 98.56 148 GLY B N 1
ATOM 2657 C CA . GLY B 1 148 ? 10.57 6.383 -4.195 1 98.56 148 GLY B CA 1
ATOM 2658 C C . GLY B 1 148 ? 10.211 7.266 -3.018 1 98.56 148 GLY B C 1
ATOM 2659 O O . GLY B 1 148 ? 11.094 7.82 -2.359 1 98.56 148 GLY B O 1
ATOM 2660 N N . ALA B 1 149 ? 8.93 7.414 -2.811 1 98.88 149 ALA B N 1
ATOM 2661 C CA . ALA B 1 149 ? 8.359 8.047 -1.626 1 98.88 149 ALA B CA 1
ATOM 2662 C C . ALA B 1 149 ? 7.031 7.391 -1.242 1 98.88 149 ALA B C 1
ATOM 2664 O O . ALA B 1 149 ? 6.398 6.727 -2.064 1 98.88 149 ALA B O 1
ATOM 2665 N N . LEU B 1 150 ? 6.676 7.562 0.027 1 98.88 150 LEU B N 1
ATOM 2666 C CA . LEU B 1 150 ? 5.52 6.836 0.543 1 98.88 150 LEU B CA 1
ATOM 2667 C C . LEU B 1 150 ? 4.344 7.777 0.767 1 98.88 150 LEU B C 1
ATOM 2669 O O . LEU B 1 150 ? 4.531 8.945 1.114 1 98.88 150 LEU B O 1
ATOM 2673 N N . PHE B 1 151 ? 3.178 7.301 0.581 1 98.88 151 PHE B N 1
ATOM 2674 C CA . PHE B 1 151 ? 1.937 7.977 0.941 1 98.88 151 PHE B CA 1
ATOM 2675 C C . PHE B 1 151 ? 0.936 6.988 1.529 1 98.88 151 PHE B C 1
ATOM 2677 O O . PHE B 1 151 ? 1.082 5.773 1.363 1 98.88 151 PHE B O 1
ATOM 2684 N N . CYS B 1 152 ? -0.012 7.508 2.26 1 98.81 152 CYS B N 1
ATOM 2685 C CA . CYS B 1 152 ? -1.063 6.68 2.84 1 98.81 152 CYS B CA 1
ATOM 2686 C C . CYS B 1 152 ? -2.441 7.168 2.408 1 98.81 152 CYS B C 1
ATOM 2688 O O . CYS B 1 152 ? -2.607 8.336 2.051 1 98.81 152 CYS B O 1
ATOM 2690 N N . ASP B 1 153 ? -3.33 6.316 2.41 1 98.5 153 ASP B N 1
ATOM 2691 C CA . ASP B 1 153 ? -4.75 6.629 2.297 1 98.5 153 ASP B CA 1
ATOM 2692 C C . ASP B 1 153 ? -5.594 5.648 3.109 1 98.5 153 ASP B C 1
ATOM 2694 O O . ASP B 1 153 ? -5.059 4.758 3.77 1 98.5 153 ASP B O 1
ATOM 2698 N N . TYR B 1 154 ? -6.824 5.988 3.211 1 98.5 154 TYR B N 1
ATOM 2699 C CA . TYR B 1 154 ? -7.812 5.16 3.893 1 98.5 154 TYR B CA 1
ATOM 2700 C C . TYR B 1 154 ? -8.906 4.703 2.928 1 98.5 154 TYR B C 1
ATOM 2702 O O . TYR B 1 154 ? -9.75 5.5 2.521 1 98.5 154 TYR B O 1
ATOM 2710 N N . ARG B 1 155 ? -8.828 3.367 2.58 1 98.12 155 ARG B N 1
ATOM 2711 C CA . ARG B 1 155 ? -9.797 2.773 1.662 1 98.12 155 ARG B CA 1
ATOM 2712 C C . ARG B 1 155 ? -10.32 1.445 2.199 1 98.12 155 ARG B C 1
ATOM 2714 O O . ARG B 1 155 ? -9.57 0.688 2.824 1 98.12 155 ARG B O 1
ATOM 2721 N N . TYR B 1 156 ? -11.617 1.231 1.972 1 97.5 156 TYR B N 1
ATOM 2722 C CA . TYR B 1 156 ? -12.242 -0.036 2.34 1 97.5 156 TYR B CA 1
ATOM 2723 C C . TYR B 1 156 ? -12.055 -0.326 3.824 1 97.5 156 TYR B C 1
ATOM 2725 O O . TYR B 1 156 ? -11.812 -1.472 4.215 1 97.5 156 TYR B O 1
ATOM 2733 N N . GLY B 1 157 ? -12.031 0.688 4.559 1 96.38 157 GLY B N 1
ATOM 2734 C CA . GLY B 1 157 ? -11.969 0.539 6.004 1 96.38 157 GLY B CA 1
ATOM 2735 C C . GLY B 1 157 ? -10.57 0.227 6.512 1 96.38 157 GLY B C 1
ATOM 2736 O O . GLY B 1 157 ? -10.406 -0.262 7.633 1 96.38 157 GLY B O 1
ATOM 2737 N N . THR B 1 158 ? -9.602 0.5 5.648 1 97.25 158 THR B N 1
ATOM 2738 C CA . THR B 1 158 ? -8.234 0.103 5.973 1 97.25 158 THR B CA 1
ATOM 2739 C C . THR B 1 158 ? -7.246 1.197 5.578 1 97.25 158 THR B C 1
ATOM 2741 O O . THR B 1 158 ? -7.473 1.927 4.613 1 97.25 158 THR B O 1
ATOM 2744 N N . VAL B 1 159 ? -6.168 1.384 6.438 1 98.06 159 VAL B N 1
ATOM 2745 C CA . VAL B 1 159 ? -5.066 2.262 6.062 1 98.06 159 VAL B CA 1
ATOM 2746 C C . VAL B 1 159 ? -4.113 1.522 5.125 1 98.06 159 VAL B C 1
ATOM 2748 O O . VAL B 1 159 ? -3.73 0.381 5.391 1 98.06 159 VAL B O 1
ATOM 2751 N N . PHE B 1 160 ? -3.752 2.113 4.008 1 98.19 160 PHE B N 1
ATOM 2752 C CA . PHE B 1 160 ? -2.768 1.558 3.088 1 98.19 160 PHE B CA 1
ATOM 2753 C C . PHE B 1 160 ? -1.568 2.49 2.951 1 98.19 160 PHE B C 1
ATOM 2755 O O . PHE B 1 160 ? -1.729 3.711 2.887 1 98.19 160 PHE B O 1
ATOM 2762 N N . THR B 1 161 ? -0.384 1.934 3.027 1 98.38 161 THR B N 1
ATOM 2763 C CA . THR B 1 161 ? 0.864 2.617 2.705 1 98.38 161 THR B CA 1
ATOM 2764 C C . THR B 1 161 ? 1.39 2.17 1.345 1 98.38 161 THR B C 1
ATOM 2766 O O . THR B 1 161 ? 1.57 0.975 1.105 1 98.38 161 THR B O 1
ATOM 2769 N N . TYR B 1 162 ? 1.614 3.127 0.514 1 97.31 162 TYR B N 1
ATOM 2770 C CA . TYR B 1 162 ? 2.059 2.783 -0.833 1 97.31 162 TYR B CA 1
ATOM 2771 C C . TYR B 1 162 ? 3.186 3.705 -1.286 1 97.31 162 TYR B C 1
ATOM 2773 O O . TYR B 1 162 ? 3.742 4.457 -0.483 1 97.31 162 TYR B O 1
ATOM 2781 N N . HIS B 1 163 ? 3.623 3.467 -2.557 1 98.19 163 HIS B N 1
ATOM 2782 C CA . HIS B 1 163 ? 4.773 4.184 -3.096 1 98.19 163 HIS B CA 1
ATOM 2783 C C . HIS B 1 163 ? 4.418 4.895 -4.398 1 98.19 163 HIS B C 1
ATOM 2785 O O . HIS B 1 163 ? 3.441 4.539 -5.059 1 98.19 163 HIS B O 1
ATOM 2791 N N . ASN B 1 164 ? 5.137 5.902 -4.668 1 98 164 ASN B N 1
ATOM 2792 C CA . ASN B 1 164 ? 5.254 6.547 -5.973 1 98 164 ASN B CA 1
ATOM 2793 C C . ASN B 1 164 ? 6.656 7.102 -6.195 1 98 164 ASN B C 1
ATOM 2795 O O . ASN B 1 164 ? 7.465 7.156 -5.27 1 98 164 ASN B O 1
ATOM 2799 N N . GLY B 1 165 ? 6.93 7.344 -7.504 1 98.25 165 GLY B N 1
ATOM 2800 C CA . GLY B 1 165 ? 8.094 8.195 -7.684 1 98.25 165 GLY B CA 1
ATOM 2801 C C . GLY B 1 165 ? 8.023 9.484 -6.879 1 98.25 165 GLY B C 1
ATOM 2802 O O . GLY B 1 165 ? 6.977 10.125 -6.82 1 98.25 165 GLY B O 1
ATOM 2803 N N . ALA B 1 166 ? 9.125 9.852 -6.27 1 98.69 166 ALA B N 1
ATOM 2804 C CA . ALA B 1 166 ? 9.125 11.023 -5.395 1 98.69 166 ALA B CA 1
ATOM 2805 C C . ALA B 1 166 ? 8.758 12.281 -6.168 1 98.69 166 ALA B C 1
ATOM 2807 O O . ALA B 1 166 ? 8.352 13.289 -5.574 1 98.69 166 ALA B O 1
ATOM 2808 N N . ASP B 1 167 ? 8.922 12.211 -7.473 1 98.38 167 ASP B N 1
ATOM 2809 C CA . ASP B 1 167 ? 8.672 13.391 -8.297 1 98.38 167 ASP B CA 1
ATOM 2810 C C . ASP B 1 167 ? 7.227 13.422 -8.781 1 98.38 167 ASP B C 1
ATOM 2812 O O . ASP B 1 167 ? 6.812 14.367 -9.453 1 98.38 167 ASP B O 1
ATOM 2816 N N . SER B 1 168 ? 6.488 12.414 -8.438 1 98.06 168 SER B N 1
ATOM 2817 C CA . SER B 1 168 ? 5.09 12.352 -8.852 1 98.06 168 SER B CA 1
ATOM 2818 C C . SER B 1 168 ? 4.23 13.32 -8.039 1 98.06 168 SER B C 1
ATOM 2820 O O . SER B 1 168 ? 4.578 13.664 -6.906 1 98.06 168 SER B O 1
ATOM 2822 N N . TYR B 1 169 ? 3.219 13.789 -8.688 1 98.5 169 TYR B N 1
ATOM 2823 C CA . TYR B 1 169 ? 2.25 14.602 -7.957 1 98.5 169 TYR B CA 1
ATOM 2824 C C . TYR B 1 169 ? 0.856 14.453 -8.555 1 98.5 169 TYR B C 1
ATOM 2826 O O . TYR B 1 169 ? 0.712 14.227 -9.766 1 98.5 169 TYR B O 1
ATOM 2834 N N . TYR B 1 170 ? -0.113 14.5 -7.707 1 98.06 170 TYR B N 1
ATOM 2835 C CA . TYR B 1 170 ? -1.51 14.297 -8.07 1 98.06 170 TYR B CA 1
ATOM 2836 C C . TYR B 1 170 ? -2.406 15.328 -7.398 1 98.06 170 TYR B C 1
ATOM 2838 O O . TYR B 1 170 ? -2.176 15.703 -6.246 1 98.06 170 TYR B O 1
ATOM 2846 N N . ALA B 1 171 ? -3.477 15.68 -8.047 1 98.44 171 ALA B N 1
ATOM 2847 C CA . ALA B 1 171 ? -4.418 16.656 -7.516 1 98.44 171 ALA B CA 1
ATOM 2848 C C . ALA B 1 171 ? -5.02 16.172 -6.199 1 98.44 171 ALA B C 1
ATOM 2850 O O . ALA B 1 171 ? -5.348 16.984 -5.328 1 98.44 171 ALA B O 1
ATOM 2851 N N . ALA B 1 172 ? -5.137 14.891 -6.051 1 98.38 172 ALA B N 1
ATOM 2852 C CA . ALA B 1 172 ? -5.793 14.32 -4.883 1 98.38 172 ALA B CA 1
ATOM 2853 C C . ALA B 1 172 ? -4.773 13.93 -3.814 1 98.38 172 ALA B C 1
ATOM 2855 O O . ALA B 1 172 ? -5.109 13.234 -2.852 1 98.38 172 ALA B O 1
ATOM 2856 N N . ARG B 1 173 ? -3.471 14.375 -3.938 1 98.81 173 ARG B N 1
ATOM 2857 C CA . ARG B 1 173 ? -2.467 14.031 -2.938 1 98.81 173 ARG B CA 1
ATOM 2858 C C . ARG B 1 173 ? -1.858 15.289 -2.318 1 98.81 173 ARG B C 1
ATOM 2860 O O . ARG B 1 173 ? -1.308 16.125 -3.027 1 98.81 173 ARG B O 1
ATOM 2867 N N . GLY B 1 174 ? -1.953 15.328 -1.089 1 98.81 174 GLY B N 1
ATOM 2868 C CA . GLY B 1 174 ? -1.289 16.344 -0.281 1 98.81 174 GLY B CA 1
ATOM 2869 C C . GLY B 1 174 ? -0.387 15.75 0.787 1 98.81 174 GLY B C 1
ATOM 2870 O O . GLY B 1 174 ? 0.418 14.859 0.506 1 98.81 174 GLY B O 1
ATOM 2871 N N . PHE B 1 175 ? -0.396 16.406 2.006 1 98.94 175 PHE B N 1
ATOM 2872 C CA . PHE B 1 175 ? 0.285 15.898 3.189 1 98.94 175 PHE B CA 1
ATOM 2873 C C . PHE B 1 175 ? -0.309 16.5 4.457 1 98.94 175 PHE B C 1
ATOM 2875 O O . PHE B 1 175 ? -0.933 17.562 4.414 1 98.94 175 PHE B O 1
ATOM 2882 N N . ARG B 1 176 ? -0.195 15.75 5.465 1 98.81 176 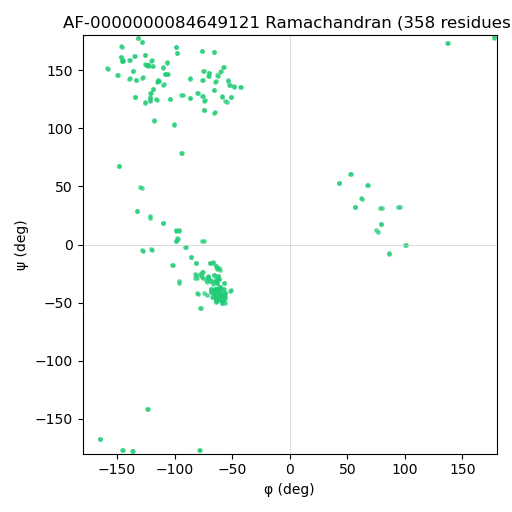ARG B N 1
ATOM 2883 C CA . ARG B 1 176 ? -0.567 16.219 6.793 1 98.81 176 ARG B CA 1
ATOM 2884 C C . ARG B 1 176 ? 0.669 16.5 7.645 1 98.81 176 ARG B C 1
ATOM 2886 O O . ARG B 1 176 ? 1.69 15.82 7.496 1 98.81 176 ARG B O 1
ATOM 2893 N N . GLY B 1 177 ? 0.55 17.469 8.492 1 98.75 177 GLY B N 1
ATOM 2894 C CA . GLY B 1 177 ? 1.685 17.859 9.32 1 98.75 177 GLY B CA 1
ATOM 2895 C C . GLY B 1 177 ? 1.408 17.734 10.805 1 98.75 177 GLY B C 1
ATOM 2896 O O . GLY B 1 177 ? 0.25 17.672 11.227 1 98.75 177 GLY B O 1
ATOM 2897 N N . LEU B 1 178 ? 2.498 17.625 11.547 1 98.75 178 LEU B N 1
ATOM 2898 C CA . LEU B 1 178 ? 2.502 17.578 13.008 1 98.75 178 LEU B CA 1
ATOM 2899 C C . LEU B 1 178 ? 3.326 18.734 13.586 1 98.75 178 LEU B C 1
ATOM 2901 O O . LEU B 1 178 ? 4.414 19.031 13.086 1 98.75 178 LEU B O 1
ATOM 2905 N N . LEU B 1 179 ? 2.732 19.438 14.547 1 98.75 179 LEU B N 1
ATOM 2906 C CA . LEU B 1 179 ? 3.412 20.5 15.289 1 98.75 179 LEU B CA 1
ATOM 2907 C C . LEU B 1 179 ? 3.412 20.188 16.781 1 98.75 179 LEU B C 1
ATOM 2909 O O . LEU B 1 179 ? 2.363 19.906 17.359 1 98.75 179 LEU B O 1
ATOM 2913 N N . ARG B 1 180 ? 4.551 20.219 17.359 1 97.81 180 ARG B N 1
ATOM 2914 C CA . ARG B 1 180 ? 4.672 20.047 18.812 1 97.81 180 ARG B CA 1
ATOM 2915 C C . ARG B 1 180 ? 4.695 21.406 19.516 1 97.81 180 ARG B C 1
ATOM 2917 O O . ARG B 1 180 ? 5.402 22.312 19.094 1 97.81 180 ARG B O 1
ATOM 2924 N N . VAL B 1 181 ? 3.857 21.484 20.469 1 97.06 181 VAL B N 1
ATOM 2925 C CA . VAL B 1 181 ? 3.703 22.75 21.188 1 97.06 181 VAL B CA 1
ATOM 2926 C C . VAL B 1 181 ? 3.893 22.516 22.688 1 97.06 181 VAL B C 1
ATOM 2928 O O . VAL B 1 181 ? 3.297 21.609 23.25 1 97.06 181 VAL B O 1
#

Sequence (362 aa):
MKPQQQKELLQTLQERFESNMNRHPDMSWEDVQSRLEGKTAKLKALYEMERTDGEPDVVGLDQKSGEYLFVDCSKESPTGRRSLCFDRAALEARKKHKPESSAADVAREIGIELLTEDQYRELQQFGPFDAKTSSWIQTPDNIRQRGGALFCDYRYGTVFTYHNGADSYYAARGFRGLLRVMKPQQQKELLQTLQERFESNMNRHPDMSWEDVQSRLEGKTAKLKALYEMERTDGEPDVVGLDQKSGEYLFVDCSKESPTGRRSLCFDRAALEARKKHKPESSAADVAREIGIELLTEDQYRELQQFGPFDAKTSSWIQTPDNIRQRGGALFCDYRYGTVFTYHNGADSYYAARGFRGLLRV

Solvent-accessible surface area (backbone atoms only — not comparable to full-atom values): 18730 Å² total; per-residue (Å²): 132,54,70,68,54,49,55,52,47,53,51,52,44,46,54,52,44,69,75,43,39,86,47,38,74,90,62,53,66,68,62,54,49,60,63,47,56,90,34,62,70,59,51,50,22,52,48,46,35,43,74,29,42,17,47,52,36,61,56,46,64,41,80,89,79,67,25,38,32,32,30,44,61,34,56,43,41,13,70,67,43,35,35,28,14,45,27,64,70,30,45,70,68,44,86,66,90,61,53,91,48,21,49,50,51,52,30,54,73,42,62,36,36,60,29,41,64,67,54,51,57,56,55,44,76,77,41,85,44,13,69,84,24,25,23,43,31,56,54,59,63,72,30,39,78,63,49,29,34,32,30,36,33,28,54,57,91,37,81,37,59,45,75,42,56,21,57,48,62,40,80,54,25,18,39,43,38,37,38,80,78,132,52,71,67,55,50,53,52,47,53,50,51,46,47,54,52,45,69,74,42,38,86,46,38,76,91,62,52,66,68,60,53,50,59,62,48,57,89,35,61,70,58,50,50,22,51,48,46,35,43,73,30,43,18,48,52,37,61,56,46,64,41,80,87,78,68,26,37,32,31,30,44,61,34,56,43,41,13,71,66,45,37,36,28,13,45,28,64,70,29,46,70,68,43,86,65,90,62,54,91,47,19,48,50,51,52,28,53,73,42,62,36,36,61,29,41,64,68,54,51,58,57,56,44,76,78,43,84,45,13,71,84,23,25,24,43,30,58,55,58,64,71,30,40,77,62,47,29,32,33,30,36,32,29,54,57,90,37,80,37,58,45,75,42,55,21,57,48,62,40,80,54,26,19,41,41,39,37,38,79,77

Radius of gyration: 25.72 Å; Cα contacts (8 Å, |Δi|>4): 701; chains: 2; bounding box: 40×81×53 Å

InterPro domains:
  IPR025352 Protein of unknown function DUF4256 [PF14066] (9-181)

pLDDT: mean 97.43, std 2.24, range [87.0, 98.94]